Protein AF-A0A497HUS5-F1 (afdb_monomer)

Secondary structure (DSSP, 8-state):
----EEEEETTEEEEE----S-S--------TT-EEEESPPPP-GGGEE-SSSSSS-EEEEE-EESEEEEE-GGG--TT-EEETTTS-SEEEEESSS-EEEEEEEEE-SSSSSSPEEEEEEEE-TTSSSS-EEEEEEE---S---SEEEE-GGG--TT-SEEEE-S--TT--TTSSEEEE-SSSSSS-EEEEEEEEEEEETTEEEEEEEB-HHHHHH-SEEEGGG-SEEEEEEP-TT-SS-TTEEEEEE-SSSSSSPEEEEEETT---TT-SS--EEEEE----

Structure (mmCIF, N/CA/C/O backbone):
data_AF-A0A497HUS5-F1
#
_entry.id   AF-A0A497HUS5-F1
#
loop_
_atom_site.group_PDB
_atom_site.id
_atom_site.type_symbol
_atom_site.label_atom_id
_atom_site.label_alt_id
_atom_site.label_comp_id
_atom_site.label_asym_id
_atom_site.label_entity_id
_atom_site.label_seq_id
_atom_site.pdbx_PDB_ins_code
_atom_site.Cartn_x
_atom_site.Cartn_y
_atom_site.Cartn_z
_atom_site.occupancy
_atom_site.B_iso_or_equiv
_atom_site.auth_seq_id
_atom_site.auth_comp_id
_atom_site.auth_asym_id
_atom_site.auth_atom_id
_atom_site.pdbx_PDB_model_num
ATOM 1 N N . MET A 1 1 ? -19.200 22.954 -2.275 1.00 27.52 1 MET A N 1
ATOM 2 C CA . MET A 1 1 ? -19.260 21.957 -1.190 1.00 27.52 1 MET A CA 1
ATOM 3 C C . MET A 1 1 ? -19.834 20.697 -1.808 1.00 27.52 1 MET A C 1
ATOM 5 O O . MET A 1 1 ? -21.015 20.683 -2.113 1.00 27.52 1 MET A O 1
ATOM 9 N N . ILE A 1 2 ? -18.981 19.736 -2.162 1.00 25.88 2 ILE A N 1
ATOM 10 C CA . ILE A 1 2 ? -19.412 18.473 -2.774 1.00 25.88 2 ILE A CA 1
ATOM 11 C C . ILE A 1 2 ? -19.638 17.504 -1.612 1.00 25.88 2 ILE A C 1
ATOM 13 O O . ILE A 1 2 ? -18.693 17.201 -0.887 1.00 25.88 2 ILE A O 1
ATOM 17 N N . LEU A 1 3 ? -20.891 17.107 -1.388 1.00 26.33 3 LEU A N 1
ATOM 18 C CA . LEU A 1 3 ? -21.245 16.004 -0.497 1.00 26.33 3 LEU A CA 1
ATOM 19 C C . LEU A 1 3 ? -21.135 14.721 -1.333 1.00 26.33 3 LEU A C 1
ATOM 21 O O . LEU A 1 3 ? -21.933 14.525 -2.243 1.00 26.33 3 LEU A O 1
ATOM 25 N N . LEU A 1 4 ? -20.140 13.884 -1.054 1.00 35.44 4 LEU A N 1
ATOM 26 C CA . LEU A 1 4 ? -20.153 12.471 -1.434 1.00 35.44 4 LEU A CA 1
ATOM 27 C C . LEU A 1 4 ? -20.580 11.720 -0.173 1.00 35.44 4 LEU A C 1
ATOM 29 O O . LEU A 1 4 ? -19.885 11.795 0.840 1.00 35.44 4 LEU A O 1
ATOM 33 N N . GLY A 1 5 ? -21.767 11.116 -0.199 1.00 34.97 5 GLY A N 1
ATOM 34 C CA . GLY A 1 5 ? -22.294 10.312 0.901 1.00 34.97 5 GLY A CA 1
ATOM 35 C C . GLY A 1 5 ? -22.167 8.836 0.554 1.00 34.97 5 GLY A C 1
ATOM 36 O O . GLY A 1 5 ? -22.711 8.392 -0.453 1.00 34.97 5 GLY A O 1
ATOM 37 N N . LEU A 1 6 ? -21.448 8.079 1.377 1.00 41.97 6 LEU A N 1
ATOM 38 C CA . LEU A 1 6 ? -21.472 6.620 1.322 1.00 41.97 6 LEU A CA 1
ATOM 39 C C . LEU A 1 6 ? -22.632 6.112 2.181 1.00 41.97 6 LEU A C 1
ATOM 41 O O . LEU A 1 6 ? -22.761 6.560 3.319 1.00 41.97 6 LEU A O 1
ATOM 45 N N . VAL A 1 7 ? -23.438 5.193 1.648 1.00 41.72 7 VAL A N 1
ATOM 46 C CA . VAL A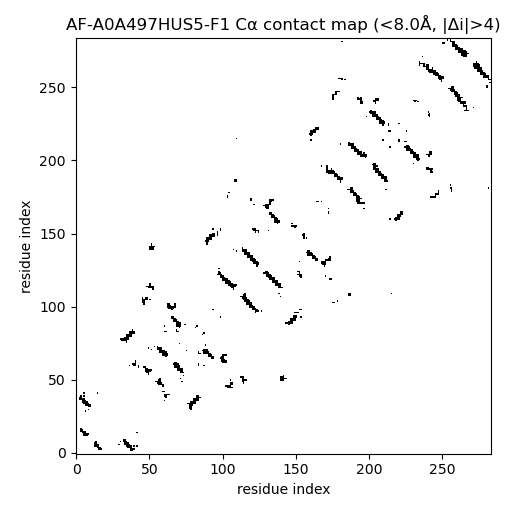 1 7 ? -24.465 4.442 2.379 1.00 41.72 7 VAL A CA 1
ATOM 47 C C . VAL A 1 7 ? -24.054 2.972 2.396 1.00 41.72 7 VAL A C 1
ATOM 49 O O . VAL A 1 7 ? -23.904 2.344 1.351 1.00 41.72 7 VAL A O 1
ATOM 52 N N . ILE A 1 8 ? -23.849 2.399 3.578 1.00 45.56 8 ILE A N 1
ATOM 53 C CA . ILE A 1 8 ? -23.611 0.956 3.724 1.00 45.56 8 ILE A CA 1
ATOM 54 C C . ILE A 1 8 ? -24.908 0.341 4.237 1.00 45.56 8 ILE A C 1
ATOM 56 O O . ILE A 1 8 ? -25.313 0.632 5.358 1.00 45.56 8 ILE A O 1
ATOM 60 N N . SER A 1 9 ? -25.560 -0.469 3.400 1.00 38.75 9 SER A N 1
ATOM 61 C CA . SER A 1 9 ? -26.774 -1.208 3.765 1.00 38.75 9 SER A CA 1
ATOM 62 C C . SER A 1 9 ? -26.431 -2.676 4.023 1.00 38.75 9 SER A C 1
ATOM 64 O O . SER A 1 9 ? -25.462 -3.194 3.464 1.00 38.75 9 SER A O 1
ATOM 66 N N . GLY A 1 10 ? -27.237 -3.372 4.831 1.00 32.75 10 GLY A N 1
ATOM 67 C CA . GLY A 1 10 ? -27.017 -4.764 5.265 1.00 32.75 10 GLY A CA 1
ATOM 68 C C . GLY A 1 10 ? -26.927 -5.846 4.169 1.00 32.75 10 GLY A C 1
ATOM 69 O O . GLY A 1 10 ? -26.906 -7.025 4.503 1.00 32.75 10 GLY A O 1
ATOM 70 N N . PHE A 1 11 ? -26.872 -5.476 2.883 1.00 31.45 11 PHE A N 1
ATOM 71 C CA . PHE A 1 11 ? -26.664 -6.371 1.735 1.00 31.45 11 PHE A CA 1
ATOM 72 C C . PHE A 1 11 ? -25.620 -5.869 0.711 1.00 31.45 11 PHE A C 1
ATOM 74 O O . PHE A 1 11 ? -25.500 -6.448 -0.368 1.00 31.45 11 PHE A O 1
ATOM 81 N N . GLY A 1 12 ? -24.845 -4.824 1.018 1.00 36.31 12 GLY A N 1
ATOM 82 C CA . GLY A 1 12 ? -23.809 -4.291 0.125 1.00 36.31 12 GLY A CA 1
ATOM 8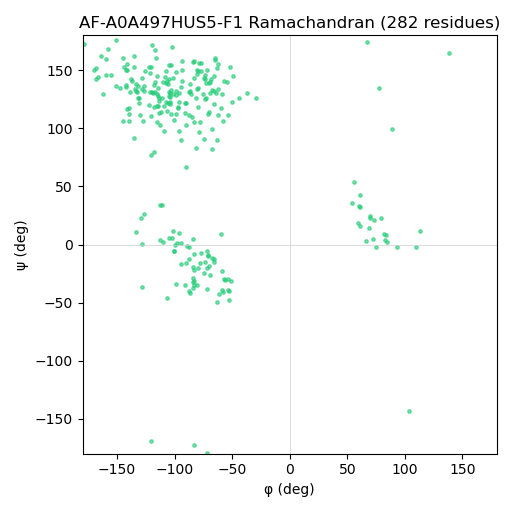3 C C . GLY A 1 12 ? -23.756 -2.762 0.082 1.00 36.31 12 GLY A C 1
ATOM 84 O O . GLY A 1 12 ? -24.672 -2.065 0.531 1.00 36.31 12 GLY A O 1
ATOM 85 N N . TYR A 1 13 ? -22.642 -2.249 -0.451 1.00 41.97 13 TYR A N 1
ATOM 86 C CA . TYR A 1 13 ? -22.337 -0.820 -0.574 1.00 41.97 13 TYR A CA 1
ATOM 87 C C . TYR A 1 13 ? -23.301 -0.120 -1.534 1.00 41.97 13 TYR A C 1
ATOM 89 O O . TYR A 1 13 ? -23.491 -0.556 -2.668 1.00 41.97 13 TYR A O 1
ATOM 97 N N . VAL A 1 14 ? -23.840 1.018 -1.106 1.00 39.56 14 VAL A N 1
ATOM 98 C CA . VAL A 1 14 ? -24.564 1.969 -1.946 1.00 39.56 14 VAL A CA 1
ATOM 99 C C . VAL A 1 14 ? -23.752 3.264 -1.969 1.00 39.56 14 VAL A C 1
ATOM 101 O O . VAL A 1 14 ? -23.695 4.023 -1.004 1.00 39.56 14 VAL A O 1
ATOM 104 N N . CYS A 1 15 ? -23.081 3.521 -3.089 1.00 36.28 15 CYS A N 1
ATOM 105 C CA . CYS A 1 15 ? -22.492 4.829 -3.353 1.00 36.28 15 CYS A CA 1
ATOM 106 C C . CYS A 1 15 ? -23.620 5.754 -3.837 1.00 36.28 15 CYS A C 1
ATOM 108 O O . CYS A 1 15 ? -24.244 5.457 -4.858 1.00 36.28 15 CYS A O 1
ATOM 110 N N . LEU A 1 16 ? -23.919 6.844 -3.119 1.00 40.31 16 LEU A N 1
ATOM 111 C CA . LEU A 1 16 ? -24.795 7.890 -3.648 1.00 40.31 16 LEU A CA 1
ATOM 112 C C . LEU A 1 16 ? -23.945 8.815 -4.514 1.00 40.31 16 LEU A C 1
ATOM 114 O O . LEU A 1 16 ? -23.166 9.620 -3.998 1.00 40.31 16 LEU A O 1
ATOM 118 N N . ASP A 1 17 ? -24.095 8.686 -5.829 1.00 31.23 17 ASP A N 1
ATOM 119 C CA . ASP A 1 17 ? -23.528 9.646 -6.763 1.00 31.23 17 ASP A CA 1
ATOM 120 C C . ASP A 1 17 ? -24.445 10.871 -6.922 1.00 31.23 17 ASP A C 1
ATOM 122 O O . ASP A 1 17 ? -25.641 10.850 -6.622 1.00 31.23 17 ASP A O 1
ATOM 126 N N . ARG A 1 18 ? -23.816 11.959 -7.358 1.00 37.91 18 ARG A N 1
ATOM 127 C CA . ARG A 1 18 ? -24.335 13.313 -7.592 1.00 37.91 18 ARG A CA 1
ATOM 128 C C . ARG A 1 18 ? -25.825 13.391 -7.988 1.00 37.91 18 ARG A C 1
ATOM 130 O O . ARG A 1 18 ? -26.249 12.833 -8.994 1.00 37.91 18 ARG A O 1
ATOM 137 N N . VAL A 1 19 ? -26.592 14.194 -7.244 1.00 40.06 19 VAL A N 1
ATOM 138 C CA . VAL A 1 19 ? -27.974 14.567 -7.591 1.00 40.06 19 VAL A CA 1
ATOM 139 C C . VAL A 1 19 ? -27.947 15.584 -8.736 1.00 40.06 19 VAL A C 1
ATOM 141 O O . VAL A 1 19 ? -27.876 16.785 -8.487 1.00 40.06 19 VAL A O 1
ATOM 144 N N . ASP A 1 20 ? -28.000 15.111 -9.978 1.00 38.91 20 ASP A N 1
ATOM 145 C CA . ASP A 1 20 ? -28.504 15.903 -11.101 1.00 38.91 20 ASP A CA 1
ATOM 146 C C . ASP A 1 20 ? -29.884 15.330 -11.473 1.00 38.91 20 ASP A C 1
ATOM 148 O O . ASP A 1 20 ? -30.023 14.160 -11.828 1.00 38.91 20 ASP A O 1
ATOM 152 N N . GLU A 1 21 ? -30.933 16.139 -11.294 1.00 42.03 21 GLU A N 1
ATOM 153 C CA . GLU A 1 21 ? -32.334 15.784 -11.548 1.00 42.03 21 GLU A CA 1
ATOM 154 C C . GLU A 1 21 ? -32.590 15.568 -13.048 1.00 42.03 21 GLU A C 1
ATOM 156 O O . GLU A 1 21 ? -33.094 16.447 -13.743 1.00 42.03 21 GLU A O 1
ATOM 161 N N . ALA A 1 22 ? -32.267 14.389 -13.565 1.00 42.31 22 ALA A N 1
ATOM 162 C CA . ALA A 1 22 ? -32.884 13.847 -14.767 1.00 42.31 22 ALA A CA 1
ATOM 163 C C . ALA A 1 22 ? -32.616 12.340 -14.832 1.00 42.31 22 ALA A C 1
ATOM 165 O O . ALA A 1 22 ? -31.474 11.912 -14.759 1.00 42.31 22 ALA A O 1
ATOM 166 N N . GLU A 1 23 ? -33.683 11.569 -15.045 1.00 38.94 23 GLU A N 1
ATOM 167 C CA . GLU A 1 23 ? -33.694 10.126 -15.334 1.00 38.94 23 GLU A CA 1
ATOM 168 C C . GLU A 1 23 ? -33.749 9.176 -14.119 1.00 38.94 23 GLU A C 1
ATOM 170 O O . GLU A 1 23 ? -32.763 8.822 -13.497 1.00 38.94 23 GLU A O 1
ATOM 175 N N . GLY A 1 24 ? -34.958 8.690 -13.822 1.00 40.56 24 GLY A N 1
ATOM 176 C CA . GLY A 1 24 ? -35.256 7.252 -13.885 1.00 40.56 24 GLY A CA 1
ATOM 177 C C . GLY A 1 24 ? -34.601 6.250 -12.925 1.00 40.56 24 GLY A C 1
ATOM 178 O O . GLY A 1 24 ? -34.890 5.065 -13.077 1.00 40.56 24 GLY A O 1
ATOM 179 N N . TYR A 1 25 ? -33.783 6.643 -11.950 1.00 40.91 25 TYR A N 1
ATOM 180 C CA . TYR A 1 25 ? -33.221 5.690 -10.982 1.00 40.91 25 TYR A CA 1
ATOM 181 C C . TYR A 1 25 ? -34.155 5.475 -9.785 1.00 40.91 25 TYR A C 1
ATOM 183 O O . TYR A 1 25 ? -34.641 6.423 -9.166 1.00 40.91 25 TYR A O 1
ATOM 191 N N . THR A 1 26 ? -34.406 4.211 -9.433 1.00 43.69 26 THR A N 1
ATOM 192 C CA . THR A 1 26 ? -35.012 3.835 -8.151 1.00 43.69 26 THR A CA 1
ATOM 193 C C . THR A 1 26 ? -34.135 4.374 -7.031 1.00 43.69 26 THR A C 1
ATOM 195 O O . THR A 1 26 ? -33.061 3.834 -6.778 1.00 43.69 26 THR A O 1
ATOM 198 N N . SER A 1 27 ? -34.589 5.435 -6.362 1.00 49.25 27 SER A N 1
ATOM 199 C CA . SER A 1 27 ? -34.002 5.885 -5.106 1.00 49.25 27 SER A CA 1
ATOM 200 C C . SER A 1 27 ? -33.985 4.692 -4.154 1.00 49.25 27 SER A C 1
ATOM 202 O O . SER A 1 27 ? -35.052 4.224 -3.741 1.00 49.25 27 SER A O 1
ATOM 204 N N . VAL A 1 28 ? -32.803 4.169 -3.832 1.00 56.66 28 VAL A N 1
ATOM 205 C CA . VAL A 1 28 ? -32.676 3.231 -2.718 1.00 56.66 28 VAL A CA 1
ATOM 206 C C . VAL A 1 28 ? -33.100 4.028 -1.495 1.00 56.66 28 VAL A C 1
ATOM 208 O O . VAL A 1 28 ? -32.485 5.039 -1.157 1.00 56.66 28 VAL A O 1
ATOM 211 N N . LYS A 1 29 ? -34.245 3.664 -0.914 1.00 66.25 29 LYS A N 1
ATOM 212 C CA . LYS A 1 29 ? -34.737 4.346 0.273 1.00 66.25 29 LYS A CA 1
ATOM 213 C C . LYS A 1 29 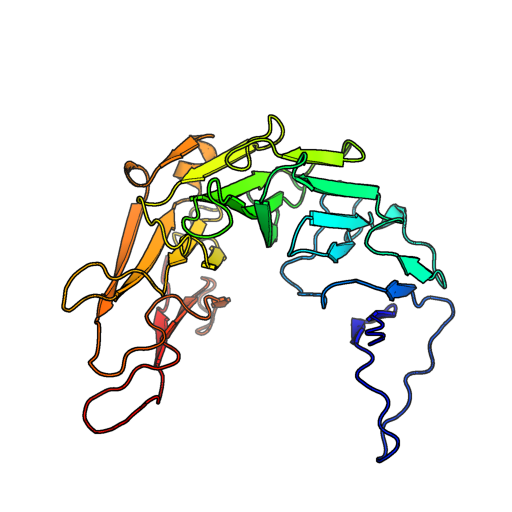? -33.800 3.960 1.400 1.00 66.25 29 LYS A C 1
ATOM 215 O O . LYS A 1 29 ? -33.779 2.792 1.778 1.00 66.25 29 LYS A O 1
ATOM 220 N N . GLU A 1 30 ? -33.063 4.940 1.904 1.00 70.06 30 GLU A N 1
ATOM 221 C CA . GLU A 1 30 ? -32.227 4.707 3.065 1.00 70.06 30 GLU A CA 1
ATOM 222 C C . GLU A 1 30 ? -33.058 4.129 4.217 1.00 70.06 30 GLU A C 1
ATOM 224 O O . GLU A 1 30 ? -34.215 4.518 4.445 1.00 70.06 30 GLU A O 1
ATOM 229 N N . THR A 1 31 ? -32.466 3.179 4.921 1.00 76.06 31 THR A N 1
ATOM 230 C CA . THR A 1 31 ? -33.058 2.5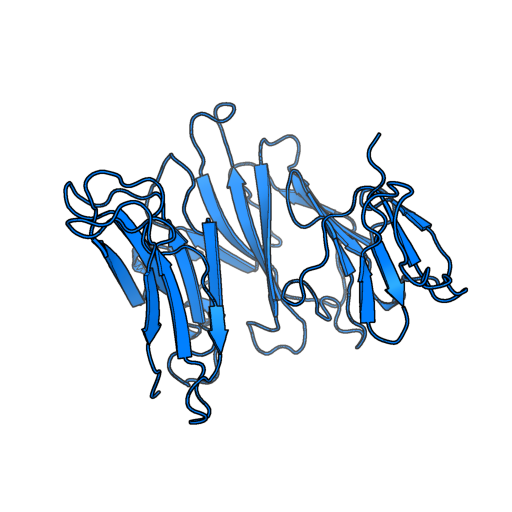09 6.074 1.00 76.06 31 THR A CA 1
ATOM 231 C C . THR A 1 31 ? -32.477 3.054 7.374 1.00 76.06 31 THR A C 1
ATOM 233 O O . THR A 1 31 ? -31.487 3.777 7.383 1.00 76.06 31 THR A O 1
ATOM 236 N N . GLU A 1 32 ? -33.075 2.685 8.505 1.00 78.44 32 GLU A N 1
ATOM 237 C CA . GLU A 1 32 ? -32.506 2.996 9.824 1.00 78.44 32 GLU A CA 1
ATOM 238 C C . GLU A 1 32 ? -31.169 2.284 10.094 1.00 78.44 32 GLU A C 1
ATOM 240 O O . GLU A 1 32 ? -30.471 2.650 11.032 1.00 78.44 32 GLU A O 1
ATOM 245 N N . TYR A 1 33 ? -30.803 1.295 9.271 1.00 78.06 33 TYR A N 1
ATOM 246 C CA . TYR A 1 33 ? -29.535 0.568 9.355 1.00 78.06 33 TYR A CA 1
ATOM 247 C C . TYR A 1 33 ? -28.404 1.243 8.585 1.00 78.06 33 TYR A C 1
ATOM 249 O O . TYR A 1 33 ? -27.240 0.890 8.764 1.00 78.06 33 TYR A O 1
ATOM 257 N N . ASP A 1 34 ? -28.739 2.223 7.753 1.00 79.94 34 ASP A N 1
ATOM 258 C CA . ASP A 1 34 ? -27.785 2.856 6.867 1.00 79.94 34 ASP A CA 1
ATOM 259 C C . ASP A 1 34 ? -26.948 3.883 7.625 1.00 79.94 34 ASP A C 1
ATOM 261 O O . ASP A 1 34 ? -27.449 4.699 8.400 1.00 79.94 34 ASP A O 1
ATOM 265 N N . VAL A 1 35 ? -25.644 3.844 7.381 1.00 83.00 35 VAL A N 1
ATOM 266 C CA . VAL A 1 35 ? -24.675 4.774 7.960 1.00 83.00 35 VAL A CA 1
ATOM 267 C C . VAL A 1 35 ? -24.204 5.729 6.881 1.00 83.00 35 VAL A C 1
ATOM 269 O O . VAL A 1 35 ? -23.936 5.305 5.758 1.00 83.00 35 VAL A O 1
ATOM 272 N N . ARG A 1 36 ? -24.068 7.012 7.234 1.00 85.31 36 ARG A N 1
ATOM 273 C CA . ARG A 1 36 ? -23.494 8.034 6.352 1.00 85.31 36 ARG A CA 1
ATOM 274 C C . ARG A 1 36 ? -22.140 8.481 6.852 1.00 85.31 36 ARG A C 1
ATOM 276 O O . ARG A 1 36 ? -21.976 8.743 8.040 1.00 85.31 36 ARG A O 1
ATOM 283 N N . ILE A 1 37 ? -21.203 8.678 5.935 1.00 87.12 37 ILE A N 1
ATOM 284 C CA . ILE A 1 37 ? -19.887 9.227 6.265 1.00 87.12 37 ILE A CA 1
ATOM 285 C C . ILE A 1 37 ? -19.568 10.350 5.304 1.00 87.12 37 ILE A C 1
ATOM 287 O O . ILE A 1 37 ? -19.631 10.173 4.088 1.00 87.12 37 ILE A O 1
ATOM 291 N N . TYR A 1 38 ? -19.238 11.512 5.854 1.00 87.62 38 TYR A N 1
ATOM 292 C CA . TYR A 1 38 ? -18.800 12.655 5.069 1.00 87.62 38 TYR A CA 1
ATOM 293 C C . TYR A 1 38 ? -17.287 12.859 5.199 1.00 87.62 38 TYR A C 1
ATOM 295 O O . TYR A 1 38 ? -16.664 12.441 6.174 1.00 87.62 38 TYR A O 1
ATOM 303 N N . GLN A 1 39 ? -16.695 13.491 4.176 1.00 88.88 39 GLN A N 1
ATOM 304 C CA . GLN A 1 39 ? -15.238 13.633 3.987 1.00 88.88 39 GLN A CA 1
ATOM 305 C C . GLN A 1 39 ? -14.464 12.309 3.852 1.00 88.88 39 GLN A C 1
ATOM 307 O O . GLN A 1 39 ? -13.231 12.313 3.954 1.00 88.88 39 GLN A O 1
ATOM 312 N N . ALA A 1 40 ? -15.184 11.216 3.598 1.00 90.56 40 ALA A N 1
ATOM 313 C CA . ALA A 1 40 ? -14.627 9.899 3.350 1.00 90.56 40 ALA A CA 1
ATOM 314 C C . ALA A 1 40 ? -14.051 9.769 1.934 1.00 90.56 40 ALA A C 1
ATOM 316 O O . ALA A 1 40 ? -14.454 10.483 1.010 1.00 90.56 40 ALA A O 1
ATOM 317 N N . ASP A 1 41 ? -13.125 8.832 1.771 1.00 90.69 41 ASP A N 1
ATOM 318 C CA . ASP A 1 41 ? -12.757 8.323 0.455 1.00 90.69 41 ASP A CA 1
ATOM 319 C C . ASP A 1 41 ? -13.733 7.202 0.015 1.00 90.69 41 ASP A C 1
ATOM 321 O O . ASP A 1 41 ? -14.360 6.566 0.865 1.00 90.69 41 ASP A O 1
ATOM 325 N N . PRO A 1 42 ? -13.880 6.932 -1.297 1.00 86.81 42 PRO A N 1
ATOM 326 C CA . PRO A 1 42 ? -14.735 5.848 -1.787 1.00 86.81 42 PRO A CA 1
ATOM 327 C C . PRO A 1 42 ? -14.257 4.471 -1.299 1.00 86.81 42 PRO A C 1
ATOM 329 O O . PRO A 1 42 ? -13.070 4.180 -1.426 1.00 86.81 42 PRO A O 1
ATOM 332 N N . PRO A 1 43 ? -15.137 3.588 -0.805 1.00 81.00 43 PRO A N 1
ATOM 333 C CA . PRO A 1 43 ? -14.710 2.297 -0.283 1.00 81.00 43 PRO A CA 1
ATOM 334 C C . PRO A 1 43 ? -14.140 1.419 -1.398 1.00 81.00 43 PRO A C 1
ATOM 336 O O . PRO A 1 43 ? -14.626 1.418 -2.532 1.00 81.00 43 PRO A O 1
ATOM 339 N N . LEU A 1 44 ? -13.129 0.629 -1.053 1.00 87.00 44 LEU A N 1
ATOM 340 C CA . LEU A 1 44 ? -12.524 -0.363 -1.932 1.00 87.00 44 LEU A CA 1
ATOM 341 C C . LEU A 1 44 ? -12.528 -1.700 -1.202 1.00 87.00 44 LEU A C 1
ATOM 343 O O . LEU A 1 44 ? -12.081 -1.761 -0.063 1.00 87.00 44 LEU A O 1
ATOM 347 N N . LYS A 1 45 ? -12.980 -2.773 -1.863 1.00 86.75 45 LYS A N 1
ATOM 348 C CA . LYS A 1 45 ? -13.086 -4.109 -1.247 1.00 86.75 45 LYS A CA 1
ATOM 349 C C . LYS A 1 45 ? -11.772 -4.567 -0.600 1.00 86.75 45 LYS A C 1
ATOM 351 O O . LYS A 1 45 ? -11.799 -5.114 0.487 1.00 86.75 45 LYS A O 1
ATOM 356 N N . LYS A 1 46 ? -10.635 -4.297 -1.247 1.00 90.81 46 LYS A N 1
ATOM 357 C CA . LYS A 1 46 ? -9.295 -4.653 -0.748 1.00 90.81 46 LYS A CA 1
ATOM 358 C C . LYS A 1 46 ? -8.800 -3.829 0.446 1.00 90.81 46 LYS A C 1
ATOM 360 O O . LYS A 1 46 ? -7.701 -4.056 0.932 1.00 90.81 46 LYS A O 1
ATOM 365 N N . LEU A 1 47 ? -9.559 -2.813 0.852 1.00 94.44 47 LEU A N 1
ATOM 366 C CA . LEU A 1 47 ? -9.285 -1.963 2.011 1.00 94.44 47 LEU A CA 1
ATOM 367 C C . LEU A 1 47 ? -10.312 -2.231 3.116 1.00 94.44 47 LEU A C 1
ATOM 369 O O . LEU A 1 47 ? -10.744 -1.304 3.799 1.00 94.44 47 LEU A O 1
ATOM 373 N N . MET A 1 48 ? -10.763 -3.476 3.231 1.00 89.00 48 MET A N 1
ATOM 374 C CA . MET A 1 48 ? -11.741 -3.901 4.222 1.00 89.00 48 MET A CA 1
ATOM 375 C C . MET A 1 48 ? -11.275 -5.198 4.848 1.00 89.00 48 MET A C 1
ATOM 377 O O . MET A 1 48 ? -10.871 -6.103 4.125 1.00 89.00 48 MET A O 1
ATOM 381 N N . GLY A 1 49 ? -11.359 -5.257 6.168 1.00 93.69 49 GLY A N 1
ATOM 382 C CA . GLY A 1 49 ? -10.897 -6.379 6.965 1.00 93.69 49 GLY A CA 1
ATOM 383 C C . GLY A 1 49 ? -11.160 -6.147 8.446 1.00 93.69 49 GLY A C 1
ATOM 384 O O . GLY A 1 49 ? -11.604 -5.063 8.826 1.00 93.69 49 GLY A O 1
ATOM 385 N N . ASP A 1 50 ? -10.925 -7.174 9.242 1.00 97.06 50 ASP A N 1
ATOM 386 C CA . ASP A 1 50 ? -11.016 -7.182 10.699 1.00 97.06 50 ASP A CA 1
ATOM 387 C C . ASP A 1 50 ? -9.626 -6.899 11.285 1.00 97.06 50 ASP A C 1
ATOM 389 O O . ASP A 1 50 ? -8.798 -7.792 11.469 1.00 97.06 50 ASP A O 1
ATOM 393 N N . ILE A 1 51 ? -9.330 -5.619 11.494 1.00 97.69 51 ILE A N 1
ATOM 394 C CA . ILE A 1 51 ? -7.998 -5.143 11.884 1.00 97.69 51 ILE A CA 1
ATOM 395 C C . ILE A 1 51 ? -7.817 -5.264 13.403 1.00 97.69 51 ILE A C 1
ATOM 397 O O . ILE A 1 51 ? -6.688 -5.406 13.893 1.00 97.69 51 ILE A O 1
ATOM 401 N N . ASP A 1 52 ? -8.916 -5.175 14.160 1.00 97.12 52 ASP A N 1
ATOM 402 C CA . ASP A 1 52 ? -8.919 -5.299 15.619 1.00 97.12 52 ASP A CA 1
ATOM 403 C C . ASP A 1 52 ? -9.312 -6.689 16.155 1.00 97.12 52 ASP A C 1
ATOM 405 O O . ASP A 1 52 ? -9.260 -6.911 17.370 1.00 97.12 52 ASP A O 1
ATOM 409 N N . GLY A 1 53 ? -9.581 -7.645 15.263 1.00 96.00 53 GLY A N 1
ATOM 410 C CA . GLY A 1 53 ? -9.786 -9.068 15.549 1.00 96.00 53 GLY A CA 1
ATOM 411 C C . GLY A 1 53 ? -11.080 -9.366 16.304 1.00 96.00 53 GLY A C 1
ATOM 412 O O . GLY A 1 53 ? -11.151 -10.355 17.046 1.00 96.00 53 GLY A O 1
ATOM 413 N N . ASP A 1 54 ? -12.084 -8.495 16.201 1.00 95.75 54 ASP A N 1
ATOM 414 C CA . ASP A 1 54 ? -13.355 -8.637 16.914 1.00 95.75 54 ASP A CA 1
ATOM 415 C C . ASP A 1 54 ? -14.404 -9.478 16.154 1.00 95.75 54 ASP A C 1
ATOM 417 O O . ASP A 1 54 ? -15.487 -9.768 16.685 1.00 95.75 54 ASP A O 1
ATOM 421 N N . GLY A 1 55 ? -14.061 -9.930 14.946 1.00 94.00 55 GLY A N 1
ATOM 422 C CA . GLY A 1 55 ? -14.899 -10.700 14.034 1.00 94.00 55 GLY A CA 1
ATOM 423 C C . GLY A 1 55 ? -15.823 -9.848 13.160 1.00 94.00 55 GLY A C 1
ATOM 424 O O . GLY A 1 55 ? -16.624 -10.409 12.400 1.00 94.00 55 GLY A O 1
ATOM 425 N N . LEU A 1 56 ? -15.766 -8.520 13.266 1.00 93.50 56 LEU A N 1
ATOM 426 C CA . LEU A 1 56 ? -16.502 -7.573 12.439 1.00 93.50 56 LEU A CA 1
ATOM 427 C C . LEU A 1 56 ? -15.542 -6.861 11.489 1.00 93.50 56 LEU A C 1
ATOM 429 O O . LEU A 1 56 ? -14.416 -6.525 11.817 1.00 93.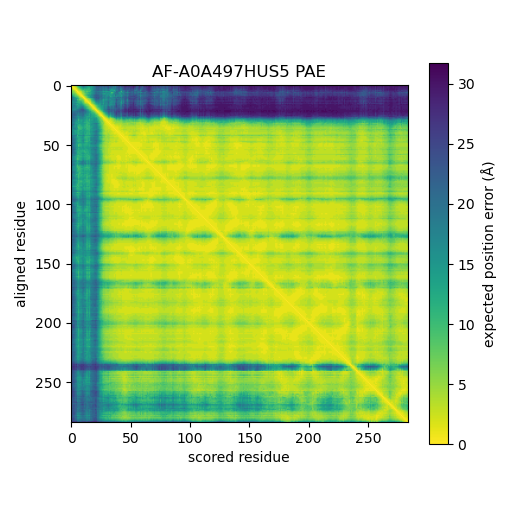50 56 LEU A O 1
ATOM 433 N N . ILE A 1 57 ? -16.020 -6.587 10.279 1.00 93.69 57 ILE A N 1
ATOM 434 C CA . ILE A 1 57 ? -15.226 -5.831 9.315 1.00 93.69 57 ILE A CA 1
ATOM 435 C C . ILE A 1 57 ? -15.160 -4.366 9.742 1.00 93.69 57 ILE A C 1
ATOM 437 O O . ILE A 1 57 ? -16.190 -3.697 9.896 1.00 93.69 57 ILE A O 1
ATOM 441 N N . ASP A 1 58 ? -13.939 -3.864 9.842 1.00 94.19 58 ASP A N 1
ATOM 442 C CA . ASP A 1 58 ? -13.646 -2.475 10.121 1.00 94.19 58 ASP A CA 1
ATOM 443 C C . ASP A 1 58 ? -13.800 -1.602 8.885 1.00 94.19 58 ASP A C 1
ATOM 445 O O . ASP A 1 58 ? -13.705 -2.027 7.727 1.00 94.19 58 ASP A O 1
ATOM 449 N N . MET A 1 59 ? -14.034 -0.319 9.138 1.00 91.06 59 MET A N 1
ATOM 450 C CA . MET A 1 59 ? -14.286 0.646 8.091 1.00 91.06 59 MET A CA 1
ATOM 451 C C . MET A 1 59 ? -13.155 1.652 7.958 1.00 91.06 59 MET A C 1
ATOM 453 O O . MET A 1 59 ? -12.965 2.540 8.793 1.00 91.06 59 MET A O 1
ATOM 457 N N . VAL A 1 60 ? -12.467 1.592 6.821 1.00 94.75 60 VAL A N 1
ATOM 458 C CA . VAL A 1 60 ? -11.543 2.646 6.413 1.00 94.75 60 VAL A CA 1
ATOM 459 C C . VAL A 1 60 ? -12.337 3.819 5.853 1.00 94.75 60 VAL A C 1
ATOM 461 O O . VAL A 1 60 ? -12.852 3.777 4.738 1.00 94.75 60 VAL A O 1
ATOM 464 N N . MET A 1 61 ? -12.433 4.893 6.631 1.00 94.31 61 MET A N 1
ATOM 465 C CA . MET A 1 61 ? -13.170 6.091 6.229 1.00 94.31 61 MET A CA 1
ATOM 466 C C . MET A 1 61 ? -12.343 6.964 5.287 1.00 94.31 61 MET A C 1
ATOM 468 O O . MET A 1 61 ? -12.879 7.593 4.380 1.00 94.31 61 MET A O 1
ATOM 472 N N . LYS A 1 62 ? -11.025 7.012 5.494 1.00 96.31 62 LYS A N 1
ATOM 473 C CA . LYS A 1 62 ? -10.066 7.682 4.607 1.00 96.31 62 LYS A CA 1
ATOM 474 C C . LYS A 1 62 ? -8.803 6.860 4.537 1.00 96.31 62 LYS A C 1
ATOM 476 O O . LYS A 1 62 ? -8.305 6.410 5.567 1.00 96.31 62 LYS A O 1
ATOM 481 N N . TYR A 1 63 ? -8.271 6.719 3.335 1.0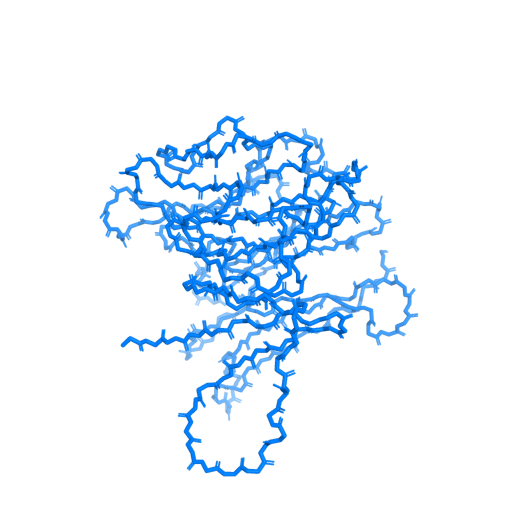0 94.81 63 TYR A N 1
ATOM 482 C CA . TYR A 1 63 ? -7.101 5.884 3.080 1.00 94.81 63 TYR A CA 1
ATOM 483 C C . TYR A 1 63 ? -5.998 6.610 2.321 1.00 94.81 63 TYR A C 1
ATOM 485 O O . TYR A 1 63 ? -4.970 6.011 2.008 1.00 94.81 63 TYR A O 1
ATOM 493 N N . ARG A 1 64 ? -6.194 7.886 1.991 1.00 94.06 64 ARG A N 1
ATOM 494 C CA . ARG A 1 64 ? -5.193 8.689 1.297 1.00 94.06 64 ARG A CA 1
ATOM 495 C C . ARG A 1 64 ? -5.201 10.137 1.756 1.00 94.06 64 ARG A C 1
ATOM 497 O O . ARG A 1 64 ? -6.192 10.641 2.281 1.00 94.06 64 ARG A O 1
ATOM 504 N N . GLY A 1 65 ? -4.100 10.835 1.507 1.00 93.75 65 GLY A N 1
ATOM 505 C CA . GLY A 1 65 ? -3.953 12.220 1.940 1.00 93.75 65 GLY A CA 1
ATOM 506 C C . GLY A 1 65 ? -3.052 12.339 3.150 1.00 93.75 65 GLY A C 1
ATOM 507 O O . GLY A 1 65 ? -2.085 11.603 3.298 1.00 93.75 65 GLY A O 1
ATOM 508 N N . ASN A 1 66 ? -3.397 13.265 4.035 1.00 91.50 66 ASN A N 1
ATOM 509 C CA . ASN A 1 66 ? -2.594 13.577 5.217 1.00 91.50 66 ASN A CA 1
ATOM 510 C C . ASN A 1 66 ? -2.881 12.635 6.403 1.00 91.50 66 ASN A C 1
ATOM 512 O O . ASN A 1 66 ? -2.379 12.861 7.502 1.00 91.50 66 ASN A O 1
ATOM 516 N N . GLY A 1 67 ? -3.721 11.616 6.206 1.00 95.81 67 GLY A N 1
ATOM 517 C CA . GLY A 1 67 ? -4.108 10.690 7.258 1.00 95.81 67 GLY A CA 1
ATOM 518 C C . GLY A 1 67 ? -4.883 9.483 6.744 1.00 95.81 67 GLY A C 1
ATOM 519 O O . GLY A 1 67 ? -5.616 9.585 5.759 1.00 95.81 67 GLY A O 1
ATOM 520 N N . ILE A 1 68 ? -4.731 8.362 7.443 1.00 98.38 68 ILE A N 1
ATOM 521 C CA . ILE A 1 68 ? -5.599 7.184 7.343 1.00 98.38 68 ILE A CA 1
ATOM 522 C C . ILE A 1 68 ? -6.473 7.174 8.595 1.00 98.38 68 ILE A C 1
ATOM 524 O O . ILE A 1 68 ? -5.956 7.352 9.695 1.00 98.38 68 ILE A O 1
ATOM 528 N N . TYR A 1 69 ? -7.782 7.001 8.426 1.00 98.19 69 TYR A N 1
ATOM 529 C CA . TYR A 1 69 ? -8.767 7.096 9.504 1.00 98.19 69 TYR A CA 1
ATOM 530 C C . TYR A 1 69 ? -9.700 5.892 9.449 1.00 98.19 69 TYR A C 1
ATOM 532 O O . TYR A 1 69 ? -10.308 5.630 8.407 1.00 98.19 69 TYR A O 1
ATOM 540 N N . ILE A 1 70 ? -9.811 5.181 10.567 1.00 97.25 70 ILE A N 1
ATOM 541 C CA . ILE A 1 70 ? -10.504 3.896 10.664 1.00 97.25 70 ILE A CA 1
ATOM 542 C C . ILE A 1 70 ? -11.539 3.957 11.783 1.00 97.25 70 ILE A C 1
ATOM 544 O O . ILE A 1 70 ? -11.288 4.507 12.861 1.00 97.25 70 ILE A O 1
ATOM 548 N N . LYS A 1 71 ? -12.722 3.420 11.501 1.00 96.38 71 LYS A N 1
ATOM 549 C CA . LYS A 1 71 ? -13.808 3.187 12.450 1.00 96.38 71 LYS A CA 1
ATOM 550 C C . LYS A 1 71 ? -13.943 1.682 12.639 1.00 96.38 71 LYS A C 1
ATOM 552 O O . LYS A 1 71 ? -14.096 0.984 11.640 1.00 96.38 71 LYS A O 1
ATOM 557 N N . PHE A 1 72 ? -13.894 1.203 13.875 1.00 96.12 72 PHE A N 1
ATOM 558 C CA . PHE A 1 72 ? -14.024 -0.229 14.125 1.00 96.12 72 PHE A CA 1
ATOM 559 C C . PHE A 1 72 ? -15.462 -0.693 13.925 1.00 96.12 72 PHE A C 1
ATOM 561 O O . PHE A 1 72 ? -16.397 0.052 14.248 1.00 96.12 72 PHE A O 1
ATOM 568 N N . GLY A 1 73 ? -15.639 -1.917 13.432 1.00 93.81 73 GLY A N 1
ATOM 569 C CA . GLY A 1 73 ? -16.943 -2.516 13.153 1.00 93.81 73 GLY A CA 1
ATOM 570 C C . GLY A 1 73 ? -17.877 -2.457 14.366 1.00 93.81 73 GLY A C 1
ATOM 571 O O . GLY A 1 73 ? -19.000 -1.952 14.271 1.00 93.81 73 GLY A O 1
ATOM 572 N N . ARG A 1 74 ? -17.377 -2.850 15.546 1.00 93.94 74 ARG A N 1
ATOM 573 C CA . ARG A 1 74 ? -18.093 -2.759 16.839 1.00 93.94 74 ARG A CA 1
ATOM 574 C C . ARG A 1 74 ? -18.532 -1.358 17.260 1.00 93.94 74 ARG A C 1
ATOM 576 O O . ARG A 1 74 ? -19.436 -1.228 18.083 1.00 93.94 74 ARG A O 1
ATOM 583 N N . SER A 1 75 ? -17.893 -0.312 16.742 1.00 94.56 75 SER A N 1
ATOM 584 C CA . SER A 1 75 ? -18.173 1.086 17.095 1.00 94.56 75 SER A CA 1
ATOM 585 C C . SER A 1 75 ? -19.167 1.756 16.141 1.00 94.56 75 SER A C 1
ATOM 587 O O . SER A 1 75 ? -19.439 2.959 16.271 1.00 94.56 75 SER A O 1
ATOM 589 N N . ILE A 1 76 ? -19.673 1.015 15.153 1.00 92.06 76 ILE A N 1
ATOM 590 C CA . ILE A 1 76 ? -20.657 1.508 14.196 1.00 92.06 76 ILE A CA 1
ATOM 591 C C . ILE A 1 76 ? -22.057 1.443 14.816 1.00 92.06 76 ILE A C 1
ATOM 593 O O . ILE A 1 76 ? -22.540 0.403 15.252 1.00 92.06 76 ILE A O 1
ATOM 597 N N . GLU A 1 77 ? -22.735 2.582 14.806 1.00 92.12 77 GLU A N 1
ATOM 598 C CA . GLU A 1 77 ? -24.102 2.777 15.257 1.00 92.12 77 GLU A CA 1
ATOM 599 C C . GLU A 1 77 ? -24.988 2.984 14.025 1.00 92.12 77 GLU A C 1
ATOM 601 O O . GLU A 1 77 ? -24.774 3.901 13.227 1.00 92.12 77 GLU A O 1
ATOM 606 N N . TYR A 1 78 ? -25.999 2.134 13.869 1.00 87.38 78 TYR A N 1
ATOM 607 C CA . TYR A 1 78 ? -26.968 2.228 12.781 1.00 87.38 78 TYR A CA 1
ATOM 608 C C . TYR A 1 78 ? -27.685 3.584 12.745 1.00 87.38 78 TYR A C 1
ATOM 610 O O . TYR A 1 78 ? -28.008 4.162 13.786 1.00 87.38 78 TYR A O 1
ATOM 618 N N . GLY A 1 79 ? -27.910 4.114 11.540 1.00 83.62 79 GLY A N 1
ATOM 619 C C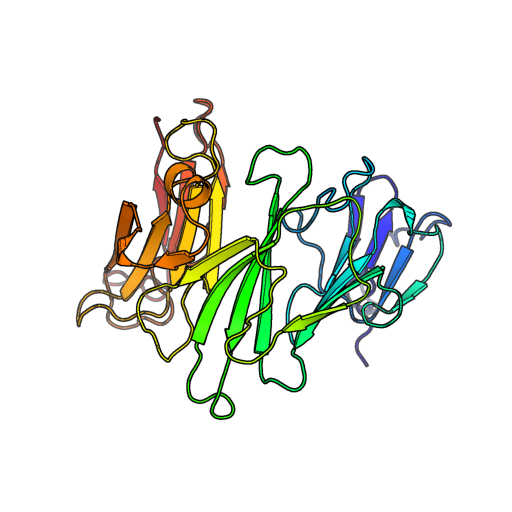A . GLY A 1 79 ? -28.593 5.392 11.331 1.00 83.62 79 GLY A CA 1
ATOM 620 C C . GLY A 1 79 ? -27.746 6.622 11.669 1.00 83.62 79 GLY A C 1
ATOM 621 O O . GLY A 1 79 ? -28.207 7.758 11.506 1.00 83.62 79 GLY A O 1
ATOM 622 N N . ARG A 1 80 ? -26.507 6.436 12.146 1.00 88.31 80 ARG A N 1
ATOM 623 C CA . ARG A 1 80 ? -25.611 7.538 12.494 1.00 88.31 80 ARG A CA 1
ATOM 624 C C . ARG A 1 80 ? -24.943 8.132 11.256 1.00 88.31 80 ARG A C 1
ATOM 626 O O . ARG A 1 80 ? -24.666 7.468 10.259 1.00 88.31 80 ARG A O 1
ATOM 633 N N . THR A 1 81 ? -24.668 9.430 11.342 1.00 88.88 81 THR A N 1
ATOM 634 C CA . THR A 1 81 ? -23.781 10.137 10.416 1.00 88.88 81 THR A CA 1
ATOM 635 C C . THR A 1 81 ? -22.444 10.399 11.102 1.00 88.88 81 THR A C 1
ATOM 637 O O . THR A 1 81 ? -22.428 10.919 12.217 1.00 88.88 81 THR A O 1
ATOM 640 N N . TYR A 1 82 ? -21.346 10.066 10.429 1.00 90.62 82 TYR A N 1
ATOM 641 C CA . TYR A 1 82 ? -19.977 10.220 10.914 1.00 90.62 82 TYR A CA 1
ATOM 642 C C . TYR A 1 82 ? -19.179 11.221 10.081 1.00 90.62 82 TYR A C 1
ATOM 644 O O . TYR A 1 82 ? -19.308 11.280 8.855 1.00 90.62 82 TYR A O 1
ATOM 652 N N . ASN A 1 83 ? -18.298 11.961 10.745 1.00 94.06 83 ASN A N 1
ATOM 653 C CA . ASN A 1 83 ? -17.199 12.682 10.123 1.00 94.06 83 ASN A CA 1
ATOM 654 C C . ASN A 1 83 ? -15.954 11.795 10.090 1.00 94.06 83 ASN A C 1
ATOM 656 O O . ASN A 1 83 ? -15.433 11.415 11.142 1.00 94.06 83 ASN A O 1
ATOM 660 N N . ALA A 1 84 ? -15.417 11.537 8.899 1.00 92.88 84 ALA A N 1
ATOM 661 C CA . ALA A 1 84 ? -14.249 10.679 8.755 1.00 92.88 84 ALA A CA 1
ATOM 662 C C . ALA A 1 84 ? -13.018 11.140 9.566 1.00 92.88 84 ALA A C 1
ATOM 664 O O . ALA A 1 84 ? -12.221 10.308 9.991 1.00 92.88 84 ALA A O 1
ATOM 665 N N . THR A 1 85 ? -12.855 12.446 9.808 1.00 94.75 85 THR A N 1
ATOM 666 C CA . THR A 1 85 ? -11.692 12.993 10.531 1.00 94.75 85 THR A CA 1
ATOM 667 C C . THR A 1 85 ? -11.971 13.359 11.987 1.00 94.75 85 THR A C 1
ATOM 669 O O . THR A 1 85 ? -11.093 13.925 12.633 1.00 94.75 85 THR A O 1
ATOM 672 N N . GLU A 1 86 ? -13.161 13.065 12.519 1.00 96.00 86 GLU A N 1
ATOM 673 C CA . GLU A 1 86 ? -13.517 13.379 13.917 1.00 96.00 86 GLU A CA 1
ATOM 674 C C . GLU A 1 86 ? -14.073 12.160 14.665 1.00 96.00 86 GLU A C 1
ATOM 676 O O . GLU A 1 86 ? -13.752 11.967 15.836 1.00 96.00 86 GLU A O 1
ATOM 681 N N . ASP A 1 87 ? -14.846 11.304 13.991 1.00 96.81 87 ASP A N 1
ATOM 682 C CA . ASP A 1 87 ? -15.519 10.157 14.609 1.00 96.81 87 ASP A CA 1
ATOM 683 C C . ASP A 1 87 ? -14.751 8.823 14.479 1.00 96.81 87 ASP A C 1
ATOM 685 O O . ASP A 1 87 ? -15.298 7.768 14.799 1.00 96.81 87 ASP A O 1
ATOM 689 N N . TYR A 1 88 ? -13.494 8.842 14.027 1.00 97.25 88 TYR A N 1
ATOM 690 C CA . TYR A 1 88 ? -12.641 7.647 13.902 1.00 97.25 88 TYR A CA 1
ATOM 691 C C . TYR A 1 88 ? -12.335 7.015 15.260 1.00 97.25 88 TYR A C 1
ATOM 693 O O . TYR A 1 88 ? -12.387 7.698 16.276 1.00 97.25 88 TYR A O 1
ATOM 701 N N . ASP A 1 89 ? -11.954 5.743 15.296 1.00 97.94 89 ASP A N 1
ATOM 702 C CA . ASP A 1 89 ? -11.462 5.066 16.506 1.00 97.94 89 ASP A CA 1
ATOM 703 C C . ASP A 1 89 ? -9.934 5.002 16.527 1.00 97.94 89 ASP A C 1
ATOM 705 O O . ASP A 1 89 ? -9.321 5.192 17.577 1.00 97.94 89 ASP A O 1
ATOM 709 N N . PHE A 1 90 ? -9.334 4.871 15.346 1.00 96.69 90 PHE A N 1
ATOM 710 C CA . PHE A 1 90 ? -7.899 4.802 15.119 1.00 96.69 90 PHE A CA 1
ATOM 711 C C . PHE A 1 90 ? -7.514 5.667 13.907 1.00 96.69 90 PHE A C 1
ATOM 713 O O . PHE A 1 90 ? -8.242 5.723 12.912 1.00 96.69 90 PHE A O 1
ATOM 720 N N . ALA A 1 91 ? -6.383 6.370 13.987 1.00 98.38 91 ALA A N 1
ATOM 721 C CA . ALA A 1 91 ? -5.828 7.107 12.858 1.00 98.38 91 ALA A CA 1
ATOM 722 C C . ALA A 1 91 ? -4.299 7.027 12.788 1.00 98.38 91 ALA A C 1
ATOM 724 O O . ALA A 1 91 ? -3.618 6.971 13.811 1.00 98.38 91 ALA A O 1
ATOM 725 N N . ILE A 1 92 ? -3.764 7.106 11.570 1.00 98.50 92 ILE A N 1
ATOM 726 C CA . ILE A 1 92 ? -2.336 7.281 11.282 1.00 98.50 92 ILE A CA 1
ATOM 727 C C . ILE A 1 92 ? -2.172 8.630 10.588 1.00 98.50 92 ILE A C 1
ATOM 729 O O . ILE A 1 92 ? -2.752 8.830 9.520 1.00 98.50 92 ILE A O 1
ATOM 733 N N . ILE A 1 93 ? -1.405 9.553 11.172 1.00 97.44 93 ILE A N 1
ATOM 734 C CA . ILE A 1 93 ? -1.242 10.922 10.648 1.00 97.44 93 ILE A CA 1
ATOM 735 C C . ILE A 1 93 ? 0.196 11.430 10.798 1.00 97.44 93 ILE A C 1
ATOM 737 O O . ILE A 1 93 ? 0.933 10.996 11.682 1.00 97.44 93 ILE A O 1
ATOM 741 N N . GLY A 1 94 ? 0.595 12.388 9.958 1.00 95.62 94 GLY A N 1
ATOM 742 C CA . GLY A 1 94 ? 1.881 13.084 10.097 1.00 95.62 94 GLY A CA 1
ATOM 743 C C . GLY A 1 94 ? 1.928 14.007 11.321 1.00 95.62 94 GLY A C 1
ATOM 744 O O . GLY A 1 94 ? 0.964 14.719 11.609 1.00 95.62 94 GLY A O 1
ATOM 745 N N . ASN A 1 95 ? 3.060 14.037 12.028 1.00 94.25 95 ASN A N 1
ATOM 746 C CA . ASN A 1 95 ? 3.289 14.898 13.192 1.00 94.25 95 ASN A CA 1
ATOM 747 C C . ASN A 1 95 ? 3.882 16.257 12.787 1.00 94.25 95 ASN A C 1
ATOM 749 O O . ASN A 1 95 ? 5.049 16.552 13.030 1.00 94.25 95 ASN A O 1
ATOM 753 N N . GLY A 1 96 ? 3.097 17.073 12.078 1.00 87.00 96 GLY A N 1
ATOM 754 C CA . GLY A 1 96 ? 3.597 18.338 11.516 1.00 87.00 96 GLY A CA 1
ATOM 755 C C . GLY A 1 96 ? 4.615 18.151 10.382 1.00 87.00 96 GLY A C 1
ATOM 756 O O . GLY A 1 96 ? 5.289 19.100 9.991 1.00 87.00 96 GLY A O 1
ATOM 757 N N . THR A 1 97 ? 4.710 16.935 9.846 1.00 85.69 97 THR A N 1
ATOM 758 C CA . THR A 1 97 ? 5.568 16.546 8.729 1.00 85.69 97 THR A CA 1
ATOM 759 C C . THR A 1 97 ? 4.770 16.510 7.426 1.00 85.69 97 THR A C 1
ATOM 761 O O . THR A 1 97 ? 3.574 16.207 7.410 1.00 85.69 97 THR A O 1
ATOM 764 N N . GLN A 1 98 ? 5.425 16.816 6.305 1.00 89.25 98 GLN A N 1
ATOM 765 C CA . GLN A 1 98 ? 4.806 16.721 4.984 1.00 89.25 98 GLN A CA 1
ATOM 766 C C . GLN A 1 98 ? 4.851 15.272 4.494 1.00 89.25 98 GLN A C 1
ATOM 768 O O . GLN A 1 98 ? 5.748 14.865 3.756 1.00 89.25 98 GLN A O 1
ATOM 773 N N . ILE A 1 99 ? 3.879 14.484 4.949 1.00 93.75 99 ILE A N 1
ATOM 774 C CA . ILE A 1 99 ? 3.710 13.085 4.562 1.00 93.75 99 ILE A CA 1
ATOM 775 C C . ILE A 1 99 ? 2.354 12.912 3.902 1.00 93.75 99 ILE A C 1
ATOM 777 O O . ILE A 1 99 ? 1.325 13.320 4.440 1.00 93.75 99 ILE A O 1
ATOM 781 N N . TYR A 1 100 ? 2.369 12.255 2.751 1.00 94.88 100 TYR A N 1
ATOM 782 C CA . TYR A 1 100 ? 1.181 11.738 2.105 1.00 94.88 100 TYR A CA 1
ATOM 783 C C . TYR A 1 100 ? 1.101 10.230 2.337 1.00 94.88 100 TYR A C 1
ATOM 785 O O . TYR A 1 100 ? 2.080 9.506 2.167 1.00 94.88 100 TYR A O 1
ATOM 793 N N . LEU A 1 101 ? -0.069 9.752 2.733 1.00 97.00 101 LEU A N 1
ATOM 794 C CA . LEU A 1 101 ? -0.346 8.346 2.986 1.00 97.00 101 LEU A CA 1
ATOM 795 C C . LEU A 1 101 ? -1.230 7.788 1.885 1.00 97.00 101 LEU A C 1
ATOM 797 O O . LEU A 1 101 ? -2.043 8.510 1.302 1.00 97.00 101 LEU A O 1
ATOM 801 N N . ARG A 1 102 ? -1.059 6.500 1.597 1.00 97.19 102 ARG A N 1
ATOM 802 C CA . ARG A 1 102 ? -1.933 5.707 0.731 1.00 97.19 102 ARG A CA 1
ATOM 803 C C . ARG A 1 102 ? -2.003 4.287 1.292 1.00 97.19 102 ARG A C 1
ATOM 805 O O . ARG A 1 102 ? -1.034 3.545 1.159 1.00 97.19 102 ARG A O 1
ATOM 812 N N . LEU A 1 103 ? -3.118 3.896 1.900 1.00 98.12 103 LEU A N 1
ATOM 813 C CA . LEU A 1 103 ? -3.376 2.489 2.218 1.00 98.12 103 LEU A CA 1
ATOM 814 C C . LEU A 1 103 ? -3.560 1.720 0.907 1.00 98.12 103 LEU A C 1
ATOM 816 O O . LEU A 1 103 ? -4.259 2.185 0.001 1.00 98.12 103 LEU A O 1
ATOM 820 N N . LYS A 1 104 ? -2.899 0.573 0.793 1.00 97.38 104 LYS A N 1
ATOM 821 C CA . LYS A 1 104 ? -2.875 -0.241 -0.422 1.00 97.38 104 LYS A CA 1
ATOM 822 C C . LYS A 1 104 ? -3.729 -1.492 -0.276 1.00 97.38 104 LYS A C 1
ATOM 824 O O . LYS A 1 104 ? -4.506 -1.763 -1.191 1.00 97.38 104 LYS A O 1
ATOM 829 N N . TYR A 1 105 ? -3.590 -2.183 0.856 1.00 97.62 105 TYR A N 1
ATOM 830 C CA . TYR A 1 105 ? -4.291 -3.420 1.205 1.00 97.62 105 TYR A CA 1
ATOM 831 C C . TYR A 1 105 ? -4.608 -3.458 2.699 1.00 97.62 105 TYR A C 1
ATOM 833 O O . TYR A 1 105 ? -3.887 -2.855 3.503 1.00 97.62 105 TYR A O 1
ATOM 841 N N . ILE A 1 106 ? -5.677 -4.183 3.015 1.00 98.06 106 ILE A N 1
ATOM 842 C CA . ILE A 1 106 ? -5.968 -4.764 4.322 1.00 98.06 106 ILE A CA 1
ATOM 843 C C . ILE A 1 106 ? -6.115 -6.272 4.112 1.00 98.06 106 ILE A C 1
ATOM 845 O O . ILE A 1 106 ? -6.939 -6.675 3.290 1.00 98.06 106 ILE A O 1
ATOM 849 N N . ILE A 1 107 ? -5.272 -7.059 4.779 1.00 97.06 107 ILE A N 1
ATOM 850 C CA . ILE A 1 107 ? -5.232 -8.525 4.679 1.00 97.06 107 ILE A CA 1
ATOM 851 C C . ILE A 1 107 ? -4.387 -9.107 5.815 1.00 97.06 107 ILE A C 1
ATOM 853 O O . ILE A 1 107 ? -3.373 -8.506 6.161 1.00 97.06 107 ILE A O 1
ATOM 857 N N . ASP A 1 108 ? -4.755 -10.264 6.358 1.00 97.06 108 ASP A N 1
ATOM 858 C CA . ASP A 1 108 ? -3.908 -11.058 7.260 1.00 97.06 108 ASP A CA 1
ATOM 859 C C . ASP A 1 108 ? -2.637 -11.527 6.526 1.00 97.06 108 ASP A C 1
ATOM 861 O O . ASP A 1 108 ? -2.611 -12.561 5.855 1.00 97.06 108 ASP A O 1
ATOM 865 N N . LEU A 1 109 ? -1.583 -10.708 6.580 1.00 97.50 109 LEU A N 1
ATOM 866 C CA . LEU A 1 109 ? -0.338 -10.924 5.846 1.00 97.50 109 LEU A CA 1
ATOM 867 C C . LEU A 1 109 ? 0.575 -11.896 6.600 1.00 97.50 109 LEU A C 1
ATOM 869 O O . LEU A 1 109 ? 1.374 -12.613 5.992 1.00 97.50 109 LEU A O 1
ATOM 873 N N . ASN A 1 110 ? 0.499 -11.88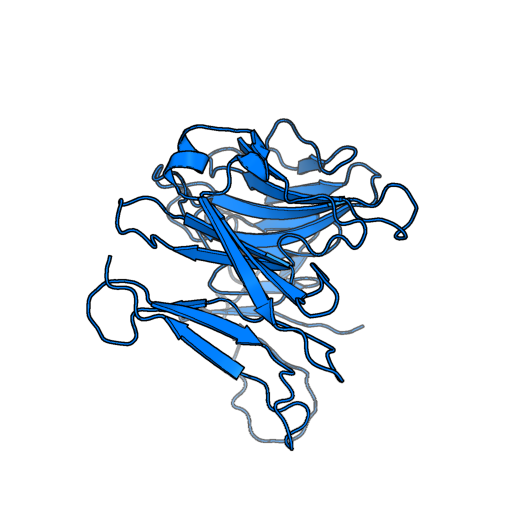8 7.930 1.00 95.88 110 ASN A N 1
ATOM 874 C CA . ASN A 1 110 ? 1.386 -12.655 8.797 1.00 95.88 110 ASN A CA 1
ATOM 875 C C . ASN A 1 110 ? 0.761 -13.972 9.322 1.00 95.88 110 ASN A C 1
ATOM 877 O O . ASN A 1 110 ? 1.463 -14.737 9.998 1.00 95.88 110 ASN A O 1
ATOM 881 N N . ASN A 1 111 ? -0.488 -14.267 8.942 1.00 95.19 111 ASN A N 1
ATOM 882 C CA . ASN A 1 111 ? -1.297 -15.414 9.359 1.00 95.19 111 ASN A CA 1
ATOM 883 C C . ASN A 1 111 ? -1.567 -15.453 10.878 1.00 95.19 111 ASN A C 1
ATOM 885 O O . ASN A 1 111 ? -1.447 -16.518 11.504 1.00 95.19 111 ASN A O 1
ATOM 889 N N . ASP A 1 112 ? -1.883 -14.307 11.488 1.00 96.12 112 ASP A N 1
ATOM 890 C CA . ASP A 1 112 ? -2.208 -14.179 12.917 1.00 96.12 112 ASP A CA 1
ATOM 891 C C . ASP A 1 112 ? -3.703 -13.979 13.226 1.00 96.12 112 ASP A C 1
ATOM 893 O O . ASP A 1 112 ? -4.067 -13.886 14.405 1.00 96.12 112 ASP A O 1
ATOM 897 N N . PHE A 1 113 ? -4.557 -14.048 12.198 1.00 95.25 113 PHE A N 1
ATOM 898 C CA . PHE A 1 113 ? -6.006 -13.821 12.219 1.00 95.25 113 PHE A CA 1
ATOM 899 C C . PHE A 1 113 ? -6.451 -12.366 12.395 1.00 95.25 113 PHE A C 1
ATOM 901 O O . PHE A 1 113 ? -7.658 -12.136 12.494 1.00 95.25 113 PHE A O 1
ATOM 908 N N . TYR A 1 114 ? -5.533 -11.400 12.417 1.00 98.12 114 TYR A N 1
ATOM 909 C CA . TYR A 1 114 ? -5.872 -9.987 12.309 1.00 98.12 114 TYR A CA 1
ATOM 910 C C . TYR A 1 114 ? -5.493 -9.488 10.917 1.00 98.12 114 TYR A C 1
ATOM 912 O O . TYR A 1 114 ? -4.419 -9.790 10.403 1.00 98.12 114 TYR A O 1
ATOM 920 N N . ASP A 1 115 ? -6.353 -8.684 10.299 1.00 98.50 115 ASP A N 1
ATOM 921 C CA . ASP A 1 115 ? -6.001 -8.090 9.019 1.00 98.50 115 ASP A CA 1
ATOM 922 C C . ASP A 1 115 ? -4.993 -6.938 9.199 1.00 98.50 115 ASP A C 1
ATOM 924 O O . ASP A 1 115 ? -5.184 -5.992 9.970 1.00 98.50 115 ASP A O 1
ATOM 928 N N . ASP A 1 116 ? -3.911 -6.989 8.427 1.00 98.69 116 ASP A N 1
ATOM 929 C CA . ASP A 1 116 ? -2.785 -6.066 8.492 1.00 98.69 116 ASP A CA 1
ATOM 930 C C . ASP A 1 116 ? -2.930 -4.911 7.500 1.00 98.69 116 ASP A C 1
ATOM 932 O O . ASP A 1 116 ? -3.462 -5.055 6.400 1.00 98.69 116 ASP A O 1
ATOM 936 N N . LEU A 1 117 ? -2.378 -3.744 7.838 1.00 98.75 117 LEU A N 1
ATOM 937 C CA . LEU A 1 117 ? -2.384 -2.583 6.948 1.00 98.75 117 LEU A CA 1
ATOM 938 C C . LEU A 1 117 ? -1.081 -2.502 6.161 1.00 98.75 117 LEU A C 1
ATOM 940 O O . LEU A 1 117 ? -0.010 -2.300 6.740 1.00 98.75 117 LEU A O 1
ATOM 944 N N . ILE A 1 118 ? -1.189 -2.498 4.833 1.00 98.62 118 ILE A N 1
ATOM 945 C CA . ILE A 1 118 ? -0.071 -2.197 3.932 1.00 98.62 118 ILE A CA 1
ATOM 946 C C . ILE A 1 118 ? -0.203 -0.750 3.460 1.00 98.62 118 ILE A C 1
ATOM 948 O O . ILE A 1 118 ? -1.069 -0.401 2.654 1.00 98.62 118 ILE A O 1
ATOM 952 N N . VAL A 1 119 ? 0.663 0.118 3.975 1.00 98.50 119 VAL A N 1
ATOM 953 C CA . VAL A 1 119 ? 0.610 1.571 3.795 1.00 98.50 119 VAL A CA 1
ATOM 954 C C . VAL A 1 119 ? 1.807 2.049 2.996 1.00 98.50 119 VAL A C 1
ATOM 956 O O . VAL A 1 119 ? 2.954 1.819 3.358 1.00 98.50 119 VAL A O 1
ATOM 959 N N . ASN A 1 120 ? 1.557 2.807 1.939 1.00 97.69 120 ASN A N 1
ATOM 960 C CA . ASN A 1 120 ? 2.593 3.571 1.270 1.00 97.69 120 ASN A CA 1
ATOM 961 C C . ASN A 1 120 ? 2.701 4.971 1.892 1.00 97.69 120 ASN A C 1
ATOM 963 O O . ASN A 1 120 ? 1.726 5.726 1.922 1.00 97.69 120 ASN A O 1
ATOM 967 N N . THR A 1 121 ? 3.888 5.301 2.398 1.00 96.50 121 THR A N 1
ATOM 968 C CA . THR A 1 121 ? 4.232 6.612 2.957 1.00 96.50 121 THR A CA 1
ATOM 969 C C . THR A 1 121 ? 5.093 7.375 1.962 1.00 96.50 121 THR A C 1
ATOM 971 O O . THR A 1 121 ? 6.161 6.884 1.610 1.00 96.50 121 THR A O 1
ATOM 974 N N . LEU A 1 122 ? 4.665 8.570 1.555 1.00 94.88 122 LEU A N 1
ATOM 975 C CA . LEU A 1 122 ? 5.430 9.479 0.706 1.00 94.88 122 LEU A CA 1
ATOM 976 C C . LEU A 1 122 ? 5.793 10.718 1.524 1.00 94.88 122 LEU A C 1
ATOM 978 O O . LEU A 1 122 ? 4.949 11.583 1.766 1.00 94.88 122 LEU A O 1
ATOM 982 N N . TYR A 1 123 ? 7.037 10.793 1.978 1.00 94.44 123 TYR A N 1
ATOM 983 C CA . TYR A 1 123 ? 7.555 11.937 2.721 1.00 94.44 123 TYR A CA 1
ATOM 984 C C . TYR A 1 123 ? 8.258 12.909 1.781 1.00 94.44 123 TYR A C 1
ATOM 986 O O . TYR A 1 123 ? 9.056 12.484 0.953 1.00 94.44 123 TYR A O 1
ATOM 994 N N . SER A 1 124 ? 8.010 14.207 1.935 1.00 92.50 124 SER A N 1
ATOM 995 C CA . SER A 1 124 ? 8.763 15.229 1.214 1.00 92.50 124 SER A CA 1
ATOM 996 C C . SER A 1 124 ? 9.476 16.179 2.179 1.00 92.50 124 SER A C 1
ATOM 998 O O . SER A 1 124 ? 8.811 16.977 2.844 1.00 92.50 124 SER A O 1
ATOM 1000 N N . PRO A 1 125 ? 10.819 16.136 2.261 1.00 87.38 125 PRO A N 1
ATOM 1001 C CA . PRO A 1 125 ? 11.577 17.037 3.129 1.00 87.38 125 PRO A CA 1
ATOM 1002 C C . PRO A 1 125 ? 11.648 18.480 2.605 1.00 87.38 125 PRO A C 1
ATOM 1004 O O . PRO A 1 125 ? 12.036 19.383 3.342 1.00 87.38 125 PRO A O 1
ATOM 1007 N N . ASP A 1 126 ? 11.316 18.713 1.335 1.00 86.94 126 ASP A N 1
ATOM 1008 C CA . ASP A 1 126 ? 11.624 19.948 0.606 1.00 86.94 126 ASP A CA 1
ATOM 1009 C C . ASP A 1 126 ? 10.397 20.603 -0.048 1.00 86.94 126 ASP A C 1
ATOM 1011 O O . ASP A 1 126 ? 10.513 21.329 -1.041 1.00 86.94 126 ASP A O 1
ATOM 1015 N N . GLY A 1 127 ? 9.205 20.375 0.504 1.00 82.38 127 GLY A N 1
ATOM 1016 C CA . GLY A 1 127 ? 8.000 21.050 0.022 1.00 82.38 127 GLY A CA 1
ATOM 1017 C C . GLY A 1 127 ? 7.342 20.396 -1.195 1.00 82.38 127 GLY A C 1
ATOM 1018 O O . GLY A 1 127 ? 6.396 20.966 -1.736 1.00 82.38 127 GLY A O 1
ATOM 1019 N N . GLY A 1 128 ? 7.794 19.216 -1.618 1.00 81.94 128 GLY A N 1
ATOM 1020 C CA . GLY A 1 128 ? 7.244 18.444 -2.738 1.00 81.94 128 GLY A CA 1
ATOM 1021 C C . GLY A 1 128 ? 8.177 18.319 -3.943 1.00 81.94 128 GLY A C 1
ATOM 1022 O O . GLY A 1 128 ? 7.714 17.897 -5.004 1.00 81.94 128 GLY A O 1
ATOM 1023 N N . THR A 1 129 ? 9.453 18.697 -3.810 1.00 85.69 129 THR A N 1
ATOM 1024 C CA . THR A 1 129 ? 10.443 18.606 -4.899 1.00 85.69 129 THR A CA 1
ATOM 1025 C C . THR A 1 129 ? 11.046 17.206 -4.980 1.00 85.69 129 THR A C 1
ATOM 1027 O O . THR A 1 129 ? 11.254 16.688 -6.077 1.00 85.69 129 THR A O 1
ATOM 1030 N N . THR A 1 130 ? 11.277 16.577 -3.830 1.00 89.81 130 THR A N 1
ATOM 1031 C CA . THR A 1 130 ? 11.679 15.180 -3.702 1.00 89.81 130 THR A CA 1
ATOM 1032 C C . THR A 1 130 ? 10.729 14.436 -2.780 1.00 89.81 130 THR A C 1
ATOM 1034 O O . THR A 1 130 ? 10.141 15.008 -1.856 1.00 89.81 130 THR A O 1
ATOM 1037 N N . TRP A 1 131 ? 10.573 13.145 -3.051 1.00 91.56 131 TRP A N 1
ATOM 1038 C CA . TRP A 1 131 ? 9.688 12.264 -2.308 1.00 91.56 131 TRP A CA 1
ATOM 1039 C C . TRP A 1 131 ? 10.434 10.984 -1.920 1.00 91.56 131 TRP A C 1
ATOM 1041 O O . TRP A 1 131 ? 10.934 10.266 -2.781 1.00 91.56 131 TRP A O 1
ATOM 1051 N N . ASP A 1 132 ? 10.501 10.696 -0.621 1.00 92.19 132 ASP A N 1
ATOM 1052 C CA . ASP A 1 132 ? 10.917 9.403 -0.071 1.00 92.19 132 ASP A CA 1
ATOM 1053 C C . ASP A 1 132 ? 9.664 8.538 0.085 1.00 92.19 132 ASP A C 1
ATOM 1055 O O . ASP A 1 132 ? 8.843 8.761 0.983 1.00 92.19 132 ASP A O 1
ATOM 1059 N N . SER A 1 133 ? 9.492 7.599 -0.845 1.00 95.00 133 SER A N 1
ATOM 1060 C CA . SER A 1 133 ? 8.381 6.655 -0.840 1.00 95.00 133 SER A CA 1
ATOM 1061 C C . SER A 1 133 ? 8.807 5.315 -0.254 1.00 95.00 133 SER A C 1
ATOM 1063 O O . SER A 1 133 ? 9.782 4.706 -0.697 1.00 95.00 133 SER A O 1
ATOM 1065 N N . ARG A 1 134 ? 8.038 4.828 0.720 1.00 96.25 134 ARG A N 1
ATOM 1066 C CA . ARG A 1 134 ? 8.249 3.528 1.372 1.00 96.25 134 ARG A CA 1
ATOM 1067 C C . ARG A 1 134 ? 6.939 2.783 1.511 1.00 96.25 134 ARG A C 1
ATOM 1069 O O . ARG A 1 134 ? 5.881 3.407 1.628 1.00 96.25 134 ARG A O 1
ATOM 1076 N N . LEU A 1 135 ? 7.008 1.458 1.538 1.00 98.06 135 LEU A N 1
ATOM 1077 C CA . LEU A 1 135 ? 5.916 0.643 2.055 1.00 98.06 135 LEU A CA 1
ATOM 1078 C C . LEU A 1 135 ? 6.159 0.350 3.528 1.00 98.06 135 LEU A C 1
ATOM 1080 O O . LEU A 1 135 ? 7.288 0.140 3.965 1.00 98.06 135 LEU A O 1
ATOM 1084 N N . ARG A 1 136 ? 5.084 0.378 4.298 1.00 98.31 136 ARG A N 1
ATOM 1085 C CA . ARG A 1 136 ? 5.061 0.138 5.731 1.00 98.31 136 ARG A CA 1
ATOM 1086 C C . ARG A 1 136 ? 3.950 -0.853 6.017 1.00 98.31 136 ARG A C 1
ATOM 1088 O O . ARG A 1 136 ? 2.857 -0.717 5.472 1.00 98.31 136 ARG A O 1
ATOM 1095 N N . ILE A 1 137 ? 4.232 -1.817 6.874 1.00 98.69 137 ILE A N 1
ATOM 1096 C CA . ILE A 1 137 ? 3.264 -2.811 7.318 1.00 98.69 137 ILE A CA 1
ATOM 1097 C C . ILE A 1 137 ? 3.014 -2.565 8.798 1.00 98.69 137 ILE A C 1
ATOM 1099 O O . ILE A 1 137 ? 3.956 -2.475 9.593 1.00 98.69 137 ILE A O 1
ATOM 1103 N N . LEU A 1 138 ? 1.745 -2.409 9.152 1.00 98.69 138 LEU A N 1
ATOM 1104 C CA . LEU A 1 138 ? 1.276 -2.350 10.528 1.00 98.69 138 LEU A CA 1
ATOM 1105 C C . LEU A 1 138 ? 0.425 -3.583 10.771 1.00 98.69 138 LEU A C 1
ATOM 1107 O O . LEU A 1 138 ? -0.653 -3.680 10.190 1.00 98.69 138 LEU A O 1
ATOM 1111 N N . TYR A 1 139 ? 0.899 -4.481 11.631 1.00 98.50 139 TYR A N 1
ATOM 1112 C CA . TYR A 1 139 ? 0.129 -5.675 11.942 1.00 98.50 139 TYR A CA 1
ATOM 1113 C C . TYR A 1 139 ? -1.136 -5.341 12.728 1.00 98.50 139 TYR A C 1
ATOM 1115 O O . TYR A 1 139 ? -1.101 -4.442 13.589 1.00 98.50 139 TYR A O 1
ATOM 1123 N N . GLY A 1 140 ? -2.211 -6.060 12.421 1.00 98.25 140 GLY A N 1
ATOM 1124 C CA . GLY A 1 140 ? -3.479 -6.048 13.135 1.00 98.25 140 GLY A CA 1
ATOM 1125 C C . GLY A 1 140 ? -3.300 -6.283 14.643 1.00 98.25 140 GLY A C 1
ATOM 1126 O O . GLY A 1 140 ? -2.276 -6.816 15.082 1.00 98.25 140 GLY A O 1
ATOM 1127 N N . ARG A 1 141 ? -4.217 -5.775 15.478 1.00 97.12 141 ARG A N 1
ATOM 1128 C CA . ARG A 1 141 ? -4.177 -5.965 16.947 1.00 97.12 141 ARG A CA 1
ATOM 1129 C C . ARG A 1 141 ? -5.464 -5.539 17.644 1.00 97.12 141 ARG A C 1
ATOM 1131 O O . ARG A 1 141 ? -6.081 -4.546 17.292 1.00 97.12 141 ARG A O 1
ATOM 1138 N N . ASP A 1 142 ? -5.755 -6.168 18.773 1.00 94.50 142 ASP A N 1
ATOM 1139 C CA . ASP A 1 142 ? -6.937 -5.882 19.599 1.00 94.50 142 ASP A CA 1
ATOM 1140 C C . ASP A 1 142 ? -6.972 -4.486 20.258 1.00 94.50 142 ASP A C 1
ATOM 1142 O O . ASP A 1 142 ? -8.019 -4.037 20.747 1.00 94.50 142 ASP A O 1
ATOM 1146 N N . ASN A 1 143 ? -5.835 -3.783 20.293 1.00 94.12 143 ASN A N 1
ATOM 1147 C CA . ASN A 1 143 ? -5.700 -2.499 20.968 1.00 94.12 143 ASN A CA 1
ATOM 1148 C C . ASN A 1 143 ? -4.846 -1.498 20.179 1.00 94.12 143 ASN A C 1
ATOM 1150 O O . ASN A 1 143 ? -3.620 -1.617 20.077 1.00 94.12 143 ASN A O 1
ATOM 1154 N N . TYR A 1 144 ? -5.505 -0.448 19.691 1.00 97.12 144 TYR A N 1
ATOM 1155 C CA . TYR A 1 144 ? -4.879 0.660 18.981 1.00 97.12 144 TYR A CA 1
ATOM 1156 C C . TYR A 1 144 ? -4.825 1.928 19.840 1.00 97.12 144 TYR A C 1
ATOM 1158 O O . TYR A 1 144 ? -5.800 2.270 20.517 1.00 97.12 144 TYR A O 1
ATOM 1166 N N . PRO A 1 145 ? -3.726 2.708 19.784 1.00 97.25 145 PRO A N 1
ATOM 1167 C CA . PRO A 1 145 ? -3.784 4.082 20.256 1.00 97.25 145 PRO A CA 1
ATOM 1168 C C . PRO A 1 145 ? -4.765 4.870 19.382 1.00 97.25 145 PRO A C 1
ATOM 1170 O O . PRO A 1 145 ? -4.901 4.614 18.187 1.00 97.25 145 PRO A O 1
ATOM 1173 N N . LYS A 1 146 ? -5.383 5.910 19.950 1.00 97.31 146 LYS A N 1
ATOM 1174 C CA . LYS A 1 146 ? -6.281 6.793 19.189 1.00 97.31 146 LYS A CA 1
ATOM 1175 C C . LYS A 1 146 ? -5.613 7.353 17.928 1.00 97.31 146 LYS A C 1
ATOM 1177 O O . LYS A 1 146 ? -6.261 7.488 16.895 1.00 97.31 146 LYS A O 1
ATOM 1182 N N . ILE A 1 147 ? -4.328 7.701 18.030 1.00 98.25 147 ILE A N 1
ATOM 1183 C CA . ILE A 1 147 ? -3.524 8.251 16.938 1.00 98.25 147 ILE A CA 1
ATOM 1184 C C . ILE A 1 147 ? -2.127 7.623 16.966 1.00 98.25 147 ILE A C 1
ATOM 1186 O O . ILE A 1 147 ? -1.464 7.635 18.006 1.00 98.25 147 ILE A O 1
ATOM 1190 N N . ILE A 1 148 ? -1.664 7.146 15.812 1.00 98.38 148 ILE A N 1
ATOM 1191 C CA . ILE A 1 148 ? -0.256 6.884 15.514 1.00 98.38 148 ILE A CA 1
ATOM 1192 C C . ILE A 1 148 ? 0.294 8.092 14.760 1.00 98.38 148 ILE A C 1
ATOM 1194 O O . ILE A 1 148 ? -0.155 8.423 13.661 1.00 98.38 148 ILE A O 1
ATOM 1198 N N . TYR A 1 149 ? 1.282 8.740 15.363 1.00 97.69 149 TYR A N 1
ATOM 1199 C CA . TYR A 1 149 ? 2.005 9.842 14.749 1.00 97.69 149 TYR A CA 1
ATOM 1200 C C . TYR A 1 149 ? 3.173 9.325 13.910 1.00 97.69 149 TYR A C 1
ATOM 1202 O O . TYR A 1 149 ? 3.890 8.403 14.319 1.00 97.69 149 TYR A O 1
ATOM 1210 N N . LEU A 1 150 ? 3.344 9.932 12.737 1.00 97.44 150 LEU A N 1
ATOM 1211 C CA . LEU A 1 150 ? 4.472 9.705 11.846 1.00 97.44 150 LEU A CA 1
ATOM 1212 C C . LEU A 1 150 ? 5.432 10.889 11.898 1.00 97.44 150 LEU A C 1
ATOM 1214 O O . LEU A 1 150 ? 5.069 12.025 11.579 1.00 97.44 150 LEU A O 1
ATOM 1218 N N . GLU A 1 151 ? 6.668 10.591 12.266 1.00 95.06 151 GLU A N 1
ATOM 1219 C CA . GLU A 1 151 ? 7.781 11.534 12.274 1.00 95.06 151 GLU A CA 1
ATOM 1220 C C . GLU A 1 151 ? 8.403 11.652 10.872 1.00 95.06 151 GLU A C 1
ATOM 1222 O O . GLU A 1 151 ? 7.880 11.117 9.889 1.00 95.06 151 GLU A O 1
ATOM 1227 N N . GLU A 1 152 ? 9.530 12.358 10.755 1.00 91.25 152 GLU A N 1
ATOM 1228 C CA . GLU A 1 152 ? 10.273 12.497 9.496 1.00 91.25 152 GLU A CA 1
ATOM 1229 C C . GLU A 1 152 ? 10.518 11.138 8.809 1.00 91.25 152 GLU A C 1
ATOM 1231 O O . GLU A 1 152 ? 10.702 10.103 9.458 1.00 91.25 152 GLU A O 1
ATOM 1236 N N . ASN A 1 153 ? 10.498 11.133 7.470 1.00 90.19 153 ASN A N 1
ATOM 1237 C CA . ASN A 1 153 ? 10.574 9.925 6.630 1.00 90.19 153 ASN A CA 1
ATOM 1238 C C . ASN A 1 153 ? 9.440 8.902 6.868 1.00 90.19 153 ASN A C 1
ATOM 1240 O O . ASN A 1 153 ? 9.572 7.719 6.532 1.00 90.19 153 ASN A O 1
ATOM 1244 N N . GLY A 1 154 ? 8.327 9.324 7.478 1.00 93.31 154 GLY A N 1
ATOM 1245 C CA . GLY A 1 154 ? 7.208 8.437 7.800 1.00 93.31 154 GLY A CA 1
ATOM 1246 C C . GLY A 1 154 ? 7.510 7.441 8.908 1.00 93.31 154 GLY A C 1
ATOM 1247 O O . GLY A 1 154 ? 6.874 6.389 8.970 1.00 93.31 154 GLY A O 1
ATOM 1248 N N . ASN A 1 155 ? 8.494 7.735 9.758 1.00 94.81 155 ASN A N 1
ATOM 1249 C CA . ASN A 1 155 ? 8.916 6.819 10.803 1.00 94.81 155 ASN A CA 1
ATOM 1250 C C . ASN A 1 155 ? 7.917 6.764 11.968 1.00 94.81 155 ASN A C 1
ATOM 1252 O O . ASN A 1 155 ? 7.355 7.778 12.375 1.00 94.81 155 ASN A O 1
ATOM 1256 N N . SER A 1 156 ? 7.739 5.573 12.532 1.00 96.75 156 SER A N 1
ATOM 1257 C CA . SER A 1 156 ? 6.955 5.338 13.743 1.00 96.75 156 SER A CA 1
ATOM 1258 C C . SER A 1 156 ? 7.374 4.016 14.370 1.00 96.75 156 SER A C 1
ATOM 1260 O O . SER A 1 156 ? 7.677 3.065 13.653 1.00 96.75 156 SER A O 1
ATOM 1262 N N . SER A 1 157 ? 7.349 3.924 15.699 1.00 96.12 157 SER A N 1
ATOM 1263 C CA . SER A 1 157 ? 7.644 2.674 16.415 1.00 96.12 157 SER A CA 1
ATOM 1264 C C . SER A 1 157 ? 6.556 1.611 16.261 1.00 96.12 157 SER A C 1
ATOM 1266 O O . SER A 1 157 ? 6.730 0.492 16.731 1.00 96.12 157 SER A O 1
ATOM 1268 N N . TYR A 1 158 ? 5.411 1.975 15.682 1.00 97.81 158 TYR A N 1
ATOM 1269 C CA . TYR A 1 158 ? 4.300 1.056 15.470 1.00 97.81 158 TYR A CA 1
ATOM 1270 C C . TYR A 1 158 ? 4.451 0.215 14.203 1.00 97.81 158 TYR A C 1
ATOM 1272 O O . TYR A 1 158 ? 3.822 -0.836 14.134 1.00 97.81 158 TYR A O 1
ATOM 1280 N N . TRP A 1 159 ? 5.256 0.651 13.228 1.00 98.19 159 TRP A N 1
ATOM 1281 C CA . TRP A 1 159 ? 5.500 -0.131 12.019 1.00 98.19 159 TRP A CA 1
ATOM 1282 C C . TRP A 1 159 ? 6.205 -1.441 12.365 1.00 98.19 159 TRP A C 1
ATOM 1284 O O . TRP A 1 159 ? 7.213 -1.448 13.071 1.00 98.19 159 TRP A O 1
ATOM 1294 N N . ASN A 1 160 ? 5.666 -2.543 11.855 1.00 98.44 160 ASN A N 1
ATOM 1295 C CA . ASN A 1 160 ? 6.222 -3.877 12.036 1.00 98.44 160 ASN A CA 1
ATOM 1296 C C . ASN A 1 160 ? 7.260 -4.188 10.958 1.00 98.44 160 ASN A C 1
ATOM 1298 O O . ASN A 1 160 ? 8.308 -4.752 11.269 1.00 98.44 160 ASN A O 1
ATOM 1302 N N . VAL A 1 161 ? 6.985 -3.774 9.718 1.00 98.56 161 VAL A N 1
ATOM 1303 C CA . VAL A 1 161 ? 7.909 -3.915 8.590 1.00 98.56 161 VAL A CA 1
ATOM 1304 C C . VAL A 1 161 ? 7.991 -2.608 7.811 1.00 98.56 161 VAL A C 1
ATOM 1306 O O . VAL A 1 161 ? 6.981 -1.956 7.538 1.00 98.56 161 VAL A O 1
ATOM 1309 N N . THR A 1 162 ? 9.201 -2.242 7.415 1.00 98.44 162 THR A N 1
ATOM 1310 C CA . THR A 1 162 ? 9.494 -1.167 6.471 1.00 98.44 162 THR A CA 1
ATOM 1311 C C . THR A 1 162 ? 10.128 -1.766 5.231 1.00 98.44 162 THR A C 1
ATOM 1313 O O . THR A 1 162 ? 11.117 -2.485 5.326 1.00 98.44 162 THR A O 1
ATOM 1316 N N . ILE A 1 163 ? 9.607 -1.415 4.063 1.00 98.50 163 ILE A N 1
ATOM 1317 C CA . ILE A 1 163 ? 10.144 -1.830 2.773 1.00 98.50 163 ILE A CA 1
ATOM 1318 C C . ILE A 1 163 ? 10.582 -0.579 2.013 1.00 98.50 163 ILE A C 1
ATOM 1320 O O . ILE A 1 163 ? 9.772 0.304 1.708 1.00 98.50 163 ILE A O 1
ATOM 1324 N N . SER A 1 164 ? 11.874 -0.509 1.707 1.00 96.19 164 SER A N 1
ATOM 1325 C CA . SER A 1 164 ? 12.484 0.587 0.955 1.00 96.19 164 SER A CA 1
ATOM 1326 C C . SER A 1 164 ? 12.890 0.104 -0.435 1.00 96.19 164 SER A C 1
ATOM 1328 O O . SER A 1 164 ? 13.716 -0.801 -0.570 1.00 96.19 164 SER A O 1
ATOM 1330 N N . GLY A 1 165 ? 12.316 0.725 -1.465 1.00 93.00 165 GLY A N 1
ATOM 1331 C CA . GLY A 1 165 ? 12.724 0.521 -2.851 1.00 93.00 165 GLY A CA 1
ATOM 1332 C C . GLY A 1 165 ? 14.082 1.155 -3.173 1.00 93.00 165 GLY A C 1
ATOM 1333 O O . GLY A 1 165 ? 14.722 1.759 -2.305 1.00 93.00 165 GLY A O 1
ATOM 1334 N N . PRO A 1 166 ? 14.544 1.041 -4.428 1.00 89.69 166 PRO A N 1
ATOM 1335 C CA . PRO A 1 166 ? 15.712 1.785 -4.879 1.00 89.69 166 PRO A CA 1
ATOM 1336 C C . PRO A 1 166 ? 15.457 3.295 -4.799 1.00 89.69 166 PRO A C 1
ATOM 1338 O O . PRO A 1 166 ? 14.315 3.750 -4.855 1.00 89.69 166 PRO A O 1
ATOM 1341 N N . TYR A 1 167 ? 16.536 4.075 -4.676 1.00 85.88 167 TYR A N 1
ATOM 1342 C CA . TYR A 1 167 ? 16.435 5.531 -4.600 1.00 85.88 167 TYR A CA 1
ATOM 1343 C C . TYR A 1 167 ? 15.769 6.099 -5.857 1.00 85.88 167 TYR A C 1
ATOM 1345 O O . TYR A 1 167 ? 16.311 6.000 -6.958 1.00 85.88 167 TYR A O 1
ATOM 1353 N N . ASP A 1 168 ? 14.617 6.731 -5.659 1.00 87.19 168 ASP A N 1
ATOM 1354 C CA . ASP A 1 168 ? 13.869 7.440 -6.685 1.00 87.19 168 ASP A CA 1
ATOM 1355 C C . ASP A 1 168 ? 13.314 8.743 -6.087 1.00 87.19 168 ASP A C 1
ATOM 1357 O O . ASP A 1 168 ? 12.357 8.699 -5.312 1.00 87.19 168 ASP A O 1
ATOM 1361 N N . PRO A 1 169 ? 13.878 9.910 -6.442 1.00 84.88 169 PRO A N 1
ATOM 1362 C CA . PRO A 1 169 ? 13.435 11.188 -5.895 1.00 84.88 169 PRO A CA 1
ATOM 1363 C C . PRO A 1 169 ? 12.026 11.589 -6.350 1.00 84.88 169 PRO A C 1
ATOM 1365 O O . PRO A 1 169 ? 11.469 12.529 -5.785 1.00 84.88 169 PRO A O 1
ATOM 1368 N N . SER A 1 170 ? 11.441 10.913 -7.348 1.00 86.88 170 SER A N 1
ATOM 1369 C CA . SER A 1 170 ? 10.059 11.160 -7.770 1.00 86.88 170 SER A CA 1
ATOM 1370 C C . SER A 1 170 ? 9.018 10.535 -6.834 1.00 86.88 170 SER A C 1
ATOM 1372 O O . SER A 1 170 ? 7.855 10.936 -6.873 1.00 86.88 170 SER A O 1
ATOM 1374 N N . GLY A 1 171 ? 9.429 9.600 -5.966 1.00 85.50 171 GLY A N 1
ATOM 1375 C CA . GLY A 1 171 ? 8.549 8.934 -5.007 1.00 85.50 171 GLY A CA 1
ATOM 1376 C C . GLY A 1 171 ? 7.589 7.920 -5.625 1.00 85.50 171 GLY A C 1
ATOM 1377 O O . GLY A 1 171 ? 6.576 7.610 -5.003 1.00 85.50 171 GLY A O 1
ATOM 1378 N N . GLY A 1 172 ? 7.885 7.400 -6.820 1.00 91.75 172 GLY A N 1
ATOM 1379 C CA . GLY A 1 172 ? 7.001 6.465 -7.524 1.00 91.75 172 GLY A CA 1
ATOM 1380 C C . GLY A 1 172 ? 7.028 5.031 -6.982 1.00 91.75 172 GLY A C 1
ATOM 1381 O O . GLY A 1 172 ? 6.245 4.190 -7.423 1.00 91.75 172 GLY A O 1
ATOM 1382 N N . PHE A 1 173 ? 7.930 4.703 -6.044 1.00 95.25 173 PHE A N 1
ATOM 1383 C CA . PHE A 1 173 ? 7.973 3.369 -5.437 1.00 95.25 173 PHE A CA 1
ATOM 1384 C C . PHE A 1 173 ? 6.640 3.036 -4.757 1.00 95.25 173 PHE A C 1
ATOM 1386 O O . PHE A 1 173 ? 6.144 3.817 -3.946 1.00 95.25 173 PHE A O 1
ATOM 1393 N N . ALA A 1 174 ? 6.092 1.861 -5.071 1.00 95.94 174 ALA A N 1
ATOM 1394 C CA . ALA A 1 174 ? 4.806 1.371 -4.586 1.00 95.94 174 ALA A CA 1
ATOM 1395 C C . ALA A 1 174 ? 3.598 2.249 -4.966 1.00 95.94 174 ALA A C 1
ATOM 1397 O O . ALA A 1 174 ? 2.599 2.315 -4.236 1.00 95.94 174 ALA A O 1
ATOM 1398 N N . ASP A 1 175 ? 3.645 2.892 -6.136 1.00 93.19 175 ASP A N 1
ATOM 1399 C CA . ASP A 1 175 ? 2.488 3.593 -6.700 1.00 93.19 175 ASP A CA 1
ATOM 1400 C C . ASP A 1 175 ? 1.295 2.642 -6.888 1.00 93.19 175 ASP A C 1
ATOM 1402 O O . ASP A 1 175 ? 0.177 2.970 -6.474 1.00 93.19 175 ASP A O 1
ATOM 1406 N N . TYR A 1 176 ? 1.550 1.420 -7.358 1.00 94.56 176 TYR A N 1
ATOM 1407 C CA . TYR A 1 176 ? 0.635 0.281 -7.245 1.00 94.56 176 TYR A CA 1
ATOM 1408 C C . TYR A 1 176 ? 1.312 -0.843 -6.468 1.00 94.56 176 TYR A C 1
ATOM 1410 O O . TYR A 1 176 ? 2.539 -0.946 -6.448 1.00 94.56 176 TYR A O 1
ATOM 1418 N N . VAL A 1 177 ? 0.498 -1.663 -5.819 1.00 96.81 177 VAL A N 1
ATOM 1419 C CA . VAL A 1 177 ? 0.919 -2.833 -5.049 1.00 96.81 177 VAL A CA 1
ATOM 1420 C C . VAL A 1 177 ? -0.069 -3.938 -5.373 1.00 96.81 177 VAL A C 1
ATOM 1422 O O . VAL A 1 177 ? -1.252 -3.625 -5.520 1.00 96.81 177 VAL A O 1
ATOM 1425 N N . GLU A 1 178 ? 0.423 -5.165 -5.474 1.00 96.50 178 GLU A N 1
ATOM 1426 C CA . GLU A 1 178 ? -0.381 -6.386 -5.440 1.00 96.50 178 GLU A CA 1
ATOM 1427 C C . GLU A 1 178 ? 0.095 -7.294 -4.312 1.00 96.50 178 GLU A C 1
ATOM 1429 O O . GLU A 1 178 ? 1.262 -7.199 -3.916 1.00 96.50 178 GLU A O 1
ATOM 1434 N N . VAL A 1 179 ? -0.806 -8.127 -3.789 1.00 96.44 179 VAL A N 1
ATOM 1435 C CA . VAL A 1 179 ? -0.524 -9.050 -2.686 1.00 96.44 179 VAL A CA 1
ATOM 1436 C C . VAL A 1 179 ? -1.248 -10.366 -2.939 1.00 96.44 179 VAL A C 1
ATOM 1438 O O . VAL A 1 179 ? -2.474 -10.374 -2.969 1.00 96.44 179 VAL A O 1
ATOM 1441 N N . PHE A 1 180 ? -0.496 -11.448 -3.116 1.00 95.12 180 PHE A N 1
ATOM 1442 C CA . PHE A 1 180 ? -1.009 -12.813 -3.272 1.00 95.12 180 PHE A CA 1
ATOM 1443 C C . PHE A 1 180 ? 0.133 -13.817 -3.051 1.00 95.12 180 PHE A C 1
ATOM 1445 O O . PHE A 1 180 ? 1.298 -13.426 -3.073 1.00 95.12 180 PHE A O 1
ATOM 1452 N N . ASP A 1 181 ? -0.190 -15.082 -2.796 1.00 94.31 181 ASP A N 1
ATOM 1453 C CA . ASP A 1 181 ? 0.794 -16.170 -2.705 1.00 94.31 181 ASP A CA 1
ATOM 1454 C C . ASP A 1 181 ? 1.186 -16.599 -4.129 1.00 94.31 181 ASP A C 1
ATOM 1456 O O . ASP A 1 181 ? 0.434 -17.305 -4.803 1.00 94.31 181 ASP A O 1
ATOM 1460 N N . TYR A 1 182 ? 2.305 -16.078 -4.640 1.00 92.81 182 TYR A N 1
ATOM 1461 C CA . TYR A 1 182 ? 2.705 -16.306 -6.029 1.00 92.81 182 TYR A CA 1
ATOM 1462 C C . TYR A 1 182 ? 3.433 -17.640 -6.199 1.00 92.81 182 TYR A C 1
ATOM 1464 O O . TYR A 1 182 ? 3.284 -18.265 -7.247 1.00 92.81 182 TYR A O 1
ATOM 1472 N N . ASP A 1 183 ? 4.218 -18.075 -5.210 1.00 92.50 183 ASP A N 1
ATOM 1473 C CA . ASP A 1 183 ? 4.998 -19.320 -5.289 1.00 92.50 183 ASP A CA 1
ATOM 1474 C C . ASP A 1 183 ? 4.368 -20.504 -4.533 1.00 92.50 183 ASP A C 1
ATOM 1476 O O . ASP A 1 183 ? 4.995 -21.561 -4.395 1.00 92.50 183 ASP A O 1
ATOM 1480 N N . ASN A 1 184 ? 3.110 -20.351 -4.104 1.00 92.56 184 ASN A N 1
ATOM 1481 C CA . ASN A 1 184 ? 2.310 -21.346 -3.390 1.00 92.56 184 ASN A CA 1
ATOM 1482 C C . ASN A 1 184 ? 2.995 -21.884 -2.127 1.00 92.56 184 ASN A C 1
ATOM 1484 O O . ASN A 1 184 ? 2.884 -23.076 -1.793 1.00 92.56 184 ASN A O 1
ATOM 1488 N N . ASP A 1 185 ? 3.732 -21.028 -1.421 1.00 93.75 185 ASP A N 1
ATOM 1489 C CA . ASP A 1 185 ? 4.419 -21.405 -0.189 1.00 93.75 185 ASP A CA 1
ATOM 1490 C C . ASP A 1 185 ? 3.563 -21.211 1.077 1.00 93.75 185 ASP A C 1
ATOM 1492 O O . ASP A 1 185 ? 3.984 -21.580 2.185 1.00 93.75 185 ASP A O 1
ATOM 1496 N N . GLY A 1 186 ? 2.333 -20.715 0.908 1.00 93.31 186 GLY A N 1
ATOM 1497 C CA . GLY A 1 186 ? 1.377 -20.419 1.968 1.00 93.31 186 GLY A CA 1
ATOM 1498 C C . GLY A 1 186 ? 1.608 -19.069 2.649 1.00 93.31 186 GLY A C 1
ATOM 1499 O O . GLY A 1 186 ? 1.002 -18.810 3.696 1.00 93.31 186 GLY A O 1
ATOM 1500 N N . LEU A 1 187 ? 2.499 -18.229 2.120 1.00 95.88 187 LEU A N 1
ATOM 1501 C CA . LEU A 1 187 ? 2.733 -16.865 2.574 1.00 95.88 187 LEU A CA 1
ATOM 1502 C C . LEU A 1 187 ? 2.380 -15.891 1.453 1.00 95.88 187 LEU A C 1
ATOM 1504 O O . LEU A 1 187 ? 2.699 -16.094 0.291 1.00 95.88 187 LEU A O 1
ATOM 1508 N N . TYR A 1 188 ? 1.756 -14.779 1.821 1.00 96.88 188 TYR A N 1
ATOM 1509 C CA . TYR A 1 188 ? 1.522 -13.707 0.869 1.00 96.88 188 TYR A CA 1
ATOM 1510 C C . TYR A 1 188 ? 2.834 -13.023 0.474 1.00 96.88 188 TYR A C 1
ATOM 1512 O O . TYR A 1 188 ? 3.603 -12.564 1.328 1.00 96.88 188 TYR A O 1
ATOM 1520 N N . ASP A 1 189 ? 3.030 -12.880 -0.830 1.00 97.19 189 ASP A N 1
ATOM 1521 C CA . ASP A 1 189 ? 4.088 -12.082 -1.429 1.00 97.19 189 ASP A CA 1
ATOM 1522 C C . ASP A 1 189 ? 3.579 -10.669 -1.725 1.00 97.19 189 ASP A C 1
ATOM 1524 O O . ASP A 1 189 ? 2.378 -10.427 -1.862 1.00 97.19 189 ASP A O 1
ATOM 1528 N N . ILE A 1 190 ? 4.493 -9.703 -1.833 1.00 98.00 190 ILE A N 1
ATOM 1529 C CA . ILE A 1 190 ? 4.144 -8.313 -2.144 1.00 98.00 190 ILE A CA 1
ATOM 1530 C C . ILE A 1 190 ? 4.856 -7.868 -3.415 1.00 98.00 190 ILE A C 1
ATOM 1532 O O . ILE A 1 190 ? 6.081 -7.958 -3.536 1.00 98.00 190 ILE A O 1
ATOM 1536 N N . PHE A 1 191 ? 4.077 -7.273 -4.318 1.00 97.62 191 PHE A N 1
ATOM 1537 C CA . PHE A 1 191 ? 4.542 -6.785 -5.609 1.00 97.62 191 PHE A CA 1
ATOM 1538 C C . PHE A 1 191 ? 4.369 -5.270 -5.750 1.00 97.62 191 PHE A C 1
ATOM 1540 O O . PHE A 1 191 ? 3.405 -4.804 -6.370 1.00 97.62 191 PHE A O 1
ATOM 1547 N N . PRO A 1 192 ? 5.261 -4.444 -5.172 1.00 97.25 192 PRO A N 1
ATOM 1548 C CA . PRO A 1 192 ? 5.222 -3.012 -5.408 1.00 97.25 192 PRO A CA 1
ATOM 1549 C C . PRO A 1 192 ? 5.732 -2.682 -6.809 1.00 97.25 192 PRO A C 1
ATOM 1551 O O . PRO A 1 192 ? 6.720 -3.239 -7.285 1.00 97.25 192 PRO A O 1
ATOM 1554 N N . SER A 1 193 ? 5.108 -1.701 -7.448 1.00 95.69 193 SER A N 1
ATOM 1555 C CA . SER A 1 193 ? 5.548 -1.179 -8.742 1.00 95.69 193 SER A CA 1
ATOM 1556 C C . SER A 1 193 ? 5.976 0.279 -8.670 1.00 95.69 193 SER A C 1
ATOM 1558 O O . SER A 1 193 ? 5.608 1.020 -7.756 1.00 95.69 193 SER A O 1
ATOM 1560 N N . ASN A 1 194 ? 6.745 0.689 -9.673 1.00 93.94 194 ASN A N 1
ATOM 1561 C CA . ASN A 1 194 ? 6.992 2.084 -9.999 1.00 93.94 194 ASN A CA 1
ATOM 1562 C C . ASN A 1 194 ? 6.869 2.263 -11.517 1.00 93.94 194 ASN A C 1
ATOM 1564 O O . ASN A 1 194 ? 7.850 2.087 -12.245 1.00 93.94 194 ASN A O 1
ATOM 1568 N N . PRO A 1 195 ? 5.673 2.601 -12.018 1.00 91.44 195 PRO A N 1
ATOM 1569 C CA . PRO A 1 195 ? 5.457 2.730 -13.455 1.00 91.44 195 PRO A CA 1
ATOM 1570 C C . PRO A 1 195 ? 6.145 3.948 -14.084 1.00 91.44 195 PRO A C 1
ATOM 1572 O O . PRO A 1 195 ? 6.319 4.017 -15.301 1.00 91.44 195 PRO A O 1
ATOM 1575 N N . GLY A 1 196 ? 6.527 4.932 -13.268 1.00 88.94 196 GLY A N 1
ATOM 1576 C CA . GLY A 1 196 ? 7.199 6.148 -13.717 1.00 88.94 196 GLY A CA 1
ATOM 1577 C C . GLY A 1 196 ? 8.712 5.998 -13.881 1.00 88.94 196 GLY A C 1
ATOM 1578 O O . GLY A 1 196 ? 9.316 6.805 -14.594 1.00 88.94 196 GLY A O 1
ATOM 1579 N N . LEU A 1 197 ? 9.325 4.984 -13.257 1.00 90.94 197 LEU A N 1
ATOM 1580 C CA . LEU A 1 197 ? 10.780 4.855 -13.175 1.00 90.94 197 LEU A CA 1
ATOM 1581 C C . LEU A 1 197 ? 11.408 4.614 -14.545 1.00 90.94 197 LEU A C 1
ATOM 1583 O O . LEU A 1 197 ? 11.142 3.600 -15.185 1.00 90.94 197 LEU A O 1
ATOM 1587 N N . ILE A 1 198 ? 12.299 5.512 -14.961 1.00 89.88 198 ILE A N 1
ATOM 1588 C CA . ILE A 1 198 ? 13.164 5.316 -16.127 1.00 89.88 198 ILE A CA 1
ATOM 1589 C C . ILE A 1 198 ? 14.419 4.584 -15.652 1.00 89.88 198 ILE A C 1
ATOM 1591 O O . ILE A 1 198 ? 15.225 5.158 -14.920 1.00 89.88 198 ILE A O 1
ATOM 1595 N N . VAL A 1 199 ? 14.584 3.332 -16.074 1.00 90.44 199 VAL A N 1
ATOM 1596 C CA . VAL A 1 199 ? 15.735 2.496 -15.694 1.00 90.44 199 VAL A CA 1
ATOM 1597 C C . VAL A 1 199 ? 16.908 2.723 -16.649 1.00 90.44 199 VAL A C 1
ATOM 1599 O O . VAL A 1 199 ? 18.055 2.858 -16.223 1.00 90.44 199 VAL A O 1
ATOM 1602 N N . SER A 1 200 ? 16.618 2.823 -17.947 1.00 90.94 200 SER A N 1
ATOM 1603 C CA . SER A 1 200 ? 17.595 3.087 -19.004 1.00 90.94 200 SER A CA 1
ATOM 1604 C C . SER A 1 200 ? 16.928 3.825 -20.178 1.00 90.94 200 SER A C 1
ATOM 1606 O O . SER A 1 200 ? 15.718 4.067 -20.146 1.00 90.94 200 SER A O 1
ATOM 1608 N N . PRO A 1 201 ? 17.666 4.237 -21.230 1.00 89.12 201 PRO A N 1
ATOM 1609 C CA . PRO A 1 201 ? 17.061 4.893 -22.394 1.00 89.12 201 PRO A CA 1
ATOM 1610 C C . PRO A 1 201 ? 15.906 4.108 -23.039 1.00 89.12 201 PRO A C 1
ATOM 1612 O O . PRO A 1 201 ? 14.976 4.743 -23.550 1.00 89.12 201 PRO A O 1
ATOM 1615 N N . ASP A 1 202 ? 15.949 2.775 -22.943 1.00 88.69 202 ASP A N 1
ATOM 1616 C CA . ASP A 1 202 ? 15.020 1.834 -23.579 1.00 88.69 202 ASP A CA 1
ATOM 1617 C C . ASP A 1 202 ? 14.132 1.077 -22.570 1.00 88.69 202 ASP A C 1
ATOM 1619 O O . ASP A 1 202 ? 13.338 0.224 -22.970 1.00 88.69 202 ASP A O 1
ATOM 1623 N N . GLU A 1 203 ? 14.227 1.385 -21.272 1.00 90.00 203 GLU A N 1
ATOM 1624 C CA . GLU A 1 203 ? 13.516 0.675 -20.201 1.00 90.00 203 GLU A CA 1
ATOM 1625 C C . GLU A 1 203 ? 12.838 1.644 -19.232 1.00 90.00 203 GLU A C 1
ATOM 1627 O O . GLU A 1 203 ? 13.452 2.598 -18.735 1.00 90.00 203 GLU A O 1
ATOM 1632 N N . LYS A 1 204 ? 11.559 1.392 -18.949 1.00 88.88 204 LYS A N 1
ATOM 1633 C CA . LYS A 1 204 ? 10.736 2.215 -18.066 1.00 88.88 204 LYS A CA 1
ATOM 1634 C C . LYS A 1 204 ? 9.593 1.396 -17.467 1.00 88.88 204 LYS A C 1
ATOM 1636 O O . LYS A 1 204 ? 9.039 0.513 -18.116 1.00 88.88 204 LYS A O 1
ATOM 1641 N N . GLY A 1 205 ? 9.236 1.727 -16.231 1.00 90.94 205 GLY A N 1
ATOM 1642 C CA . GLY A 1 205 ? 8.255 0.992 -15.449 1.00 90.94 205 GLY A CA 1
ATOM 1643 C C . GLY A 1 205 ? 8.854 -0.287 -14.879 1.00 90.94 205 GLY A C 1
ATOM 1644 O O . GLY A 1 205 ? 9.571 -1.021 -15.560 1.00 90.94 205 GLY A O 1
ATOM 1645 N N . VAL A 1 206 ? 8.592 -0.543 -13.605 1.00 93.62 206 VAL A N 1
ATOM 1646 C CA . VAL A 1 206 ? 9.148 -1.695 -12.893 1.00 93.62 206 VAL A CA 1
ATOM 1647 C C . VAL A 1 206 ? 8.135 -2.289 -11.935 1.00 93.62 206 VAL A C 1
ATOM 1649 O O . VAL A 1 206 ? 7.307 -1.569 -11.371 1.00 93.62 206 VAL A O 1
ATOM 1652 N N . ILE A 1 207 ? 8.248 -3.594 -11.720 1.00 95.62 207 ILE A N 1
ATOM 1653 C CA . ILE A 1 207 ? 7.564 -4.317 -10.654 1.00 95.62 207 ILE A CA 1
ATOM 1654 C C . ILE A 1 207 ? 8.607 -5.130 -9.895 1.00 95.62 207 ILE A C 1
ATOM 1656 O O . ILE A 1 207 ? 9.455 -5.776 -10.509 1.00 95.62 207 ILE A O 1
ATOM 1660 N N . TYR A 1 208 ? 8.569 -5.077 -8.573 1.00 97.44 208 TYR A N 1
ATOM 1661 C CA . TYR A 1 208 ? 9.480 -5.815 -7.705 1.00 97.44 208 TYR A CA 1
ATOM 1662 C C . TYR A 1 208 ? 8.747 -7.004 -7.093 1.00 97.44 208 TYR A C 1
ATOM 1664 O O . TYR A 1 208 ? 7.574 -6.868 -6.768 1.00 97.44 208 TYR A O 1
ATOM 1672 N N . GLY A 1 209 ? 9.417 -8.143 -6.937 1.00 97.50 209 GLY A N 1
ATOM 1673 C CA . GLY A 1 209 ? 8.901 -9.302 -6.209 1.00 97.50 209 GLY A CA 1
ATOM 1674 C C . GLY A 1 209 ? 9.560 -9.409 -4.841 1.00 97.50 209 GLY A C 1
ATOM 1675 O O . GLY A 1 209 ? 10.790 -9.389 -4.747 1.00 97.50 209 GLY A O 1
ATOM 1676 N N . ILE A 1 210 ? 8.750 -9.491 -3.788 1.00 98.50 210 ILE A N 1
ATOM 1677 C CA . ILE A 1 210 ? 9.210 -9.640 -2.405 1.00 98.50 210 ILE A CA 1
ATOM 1678 C C . ILE A 1 210 ? 8.439 -10.792 -1.780 1.00 98.50 210 ILE A C 1
ATOM 1680 O O . ILE A 1 210 ? 7.238 -10.663 -1.544 1.00 98.50 210 ILE A O 1
ATOM 1684 N N . SER A 1 211 ? 9.132 -11.889 -1.498 1.00 97.50 211 SER A N 1
ATOM 1685 C CA . SER A 1 211 ? 8.489 -13.084 -0.972 1.00 97.50 211 SER A CA 1
ATOM 1686 C C . SER A 1 211 ? 8.036 -12.928 0.478 1.00 97.50 211 SER A C 1
ATOM 1688 O O . SER A 1 211 ? 8.696 -12.269 1.297 1.00 97.50 211 SER A O 1
ATOM 1690 N N . GLY A 1 212 ? 6.965 -13.626 0.847 1.00 97.44 212 GLY A N 1
ATOM 1691 C CA . GLY A 1 212 ? 6.482 -13.728 2.220 1.00 97.44 212 GLY A CA 1
ATOM 1692 C C . GLY A 1 212 ? 7.558 -14.249 3.181 1.00 97.44 212 GLY A C 1
ATOM 1693 O O . GLY A 1 212 ? 7.641 -13.824 4.337 1.00 97.44 212 GLY A O 1
ATOM 1694 N N . ARG A 1 213 ? 8.485 -15.089 2.696 1.00 97.44 213 ARG A N 1
ATOM 1695 C CA . ARG A 1 213 ? 9.669 -15.534 3.459 1.00 97.44 213 ARG A CA 1
ATOM 1696 C C . ARG A 1 213 ? 10.587 -14.377 3.847 1.00 97.44 213 ARG A C 1
ATOM 1698 O O . ARG A 1 213 ? 11.064 -14.336 4.987 1.00 97.44 213 ARG A O 1
ATOM 1705 N N . VAL A 1 214 ? 10.832 -13.434 2.934 1.00 97.94 214 VAL A N 1
ATOM 1706 C CA . VAL A 1 214 ? 11.614 -12.223 3.226 1.00 97.94 214 VAL A CA 1
ATOM 1707 C C . VAL A 1 214 ? 10.897 -11.394 4.287 1.00 97.94 214 VAL A C 1
ATOM 1709 O O . VAL A 1 214 ? 11.516 -11.077 5.308 1.00 97.94 214 VAL A O 1
ATOM 1712 N N . LEU A 1 215 ? 9.596 -11.140 4.104 1.00 97.25 215 LEU A N 1
ATOM 1713 C CA . LEU A 1 215 ? 8.762 -10.355 5.027 1.00 97.25 215 LEU A CA 1
ATOM 1714 C C . LEU A 1 215 ? 8.722 -10.953 6.440 1.00 97.25 215 LEU A C 1
ATOM 1716 O O . LEU A 1 215 ? 8.833 -10.236 7.430 1.00 97.25 215 LEU A O 1
ATOM 1720 N N . LYS A 1 216 ? 8.663 -12.282 6.549 1.00 96.00 216 LYS A N 1
ATOM 1721 C CA . LYS A 1 216 ? 8.689 -12.996 7.834 1.00 96.00 216 LYS A CA 1
ATOM 1722 C C . LYS A 1 216 ? 10.044 -12.928 8.541 1.00 96.00 216 LYS A C 1
ATOM 1724 O O . LYS A 1 216 ? 10.121 -13.077 9.760 1.00 96.00 216 LYS A O 1
ATOM 1729 N N . SER A 1 217 ? 11.126 -12.751 7.786 1.00 97.00 217 SER A N 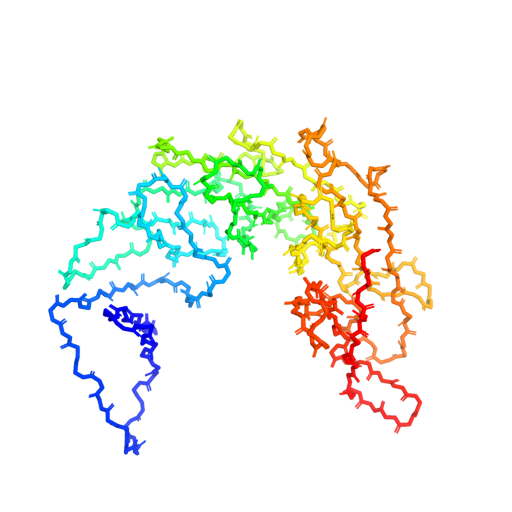1
ATOM 1730 C CA . SER A 1 217 ? 12.495 -12.794 8.313 1.00 97.00 217 SER A CA 1
ATOM 1731 C C . SER A 1 217 ? 13.064 -11.425 8.693 1.00 97.00 217 SER A C 1
ATOM 1733 O O . SER A 1 217 ? 14.072 -11.366 9.406 1.00 97.00 217 SER A O 1
ATOM 1735 N N . LYS A 1 218 ? 12.458 -10.328 8.217 1.00 97.62 218 LYS A N 1
ATOM 1736 C CA . LYS A 1 218 ? 13.011 -8.974 8.336 1.00 97.62 218 LYS A CA 1
ATOM 1737 C C . LYS A 1 218 ? 11.935 -7.932 8.608 1.00 97.62 218 LYS A C 1
ATOM 1739 O O . LYS A 1 218 ? 10.942 -7.845 7.903 1.00 97.62 218 LYS A O 1
ATOM 1744 N N . ASN A 1 219 ? 12.240 -7.040 9.546 1.00 97.56 219 ASN A N 1
ATOM 1745 C CA . ASN A 1 219 ? 11.435 -5.844 9.805 1.00 97.56 219 ASN A CA 1
ATOM 1746 C C . ASN A 1 219 ? 11.890 -4.643 8.958 1.00 97.56 219 ASN A C 1
ATOM 1748 O O . ASN A 1 219 ? 11.170 -3.664 8.827 1.00 97.56 219 ASN A O 1
ATOM 1752 N N . GLU A 1 220 ? 13.088 -4.701 8.377 1.00 98.12 220 GLU A N 1
ATOM 1753 C CA . GLU A 1 220 ? 13.608 -3.694 7.452 1.00 98.12 220 GLU A CA 1
ATOM 1754 C C . GLU A 1 220 ? 14.058 -4.422 6.183 1.00 98.12 220 GLU A C 1
ATOM 1756 O O . GLU A 1 220 ? 15.065 -5.134 6.185 1.00 98.12 220 GLU A O 1
ATOM 1761 N N . VAL A 1 221 ? 13.267 -4.279 5.123 1.00 98.44 221 VAL A N 1
ATOM 1762 C CA . VAL A 1 221 ? 13.483 -4.877 3.805 1.00 98.44 221 VAL A CA 1
ATOM 1763 C C . VAL A 1 221 ? 13.969 -3.782 2.865 1.00 98.44 221 VAL A C 1
ATOM 1765 O O . VAL A 1 221 ? 13.367 -2.712 2.745 1.00 98.44 221 VAL A O 1
ATOM 1768 N N . THR A 1 222 ? 15.078 -4.035 2.192 1.00 97.31 222 THR A N 1
ATOM 1769 C CA . THR A 1 222 ? 15.697 -3.099 1.251 1.00 97.31 222 THR A CA 1
ATOM 1770 C C . THR A 1 222 ? 15.709 -3.686 -0.153 1.00 97.31 222 THR A C 1
ATOM 1772 O O . THR A 1 222 ? 15.511 -4.882 -0.327 1.00 97.31 222 THR A O 1
ATOM 1775 N N . TYR A 1 223 ? 16.003 -2.870 -1.168 1.00 95.50 223 TYR A N 1
ATOM 1776 C CA . TYR A 1 223 ? 16.102 -3.338 -2.557 1.00 95.50 223 TYR A CA 1
ATOM 1777 C C . TYR A 1 223 ? 17.024 -4.561 -2.750 1.00 95.50 223 TYR A C 1
ATOM 1779 O O . TYR A 1 223 ? 16.774 -5.388 -3.617 1.00 95.50 223 TYR A O 1
ATOM 1787 N N . GLY A 1 224 ? 18.074 -4.707 -1.932 1.00 96.50 224 GLY A N 1
ATOM 1788 C CA . GLY A 1 224 ? 18.970 -5.870 -1.988 1.00 96.50 224 GLY A CA 1
ATOM 1789 C C . GLY A 1 224 ? 18.352 -7.183 -1.493 1.00 96.50 224 GLY A C 1
ATOM 1790 O O . GLY A 1 224 ? 18.969 -8.230 -1.657 1.00 96.50 224 GLY A O 1
ATOM 1791 N N . ASP A 1 225 ? 17.169 -7.119 -0.885 1.00 98.06 225 ASP A N 1
ATOM 1792 C CA . ASP A 1 225 ? 16.423 -8.256 -0.346 1.00 98.06 225 ASP A CA 1
ATOM 1793 C C . ASP A 1 225 ? 15.298 -8.724 -1.276 1.00 98.06 225 ASP A C 1
ATOM 1795 O O . ASP A 1 225 ? 14.633 -9.704 -0.961 1.00 98.06 225 ASP A O 1
ATOM 1799 N N . PHE A 1 226 ? 15.048 -8.014 -2.379 1.00 98.12 226 PHE A N 1
ATOM 1800 C CA . PHE A 1 226 ? 13.980 -8.360 -3.315 1.00 98.12 226 PHE A CA 1
ATOM 1801 C C . PHE A 1 226 ? 14.373 -9.612 -4.106 1.00 98.12 226 PHE A C 1
ATOM 1803 O O . PHE A 1 226 ? 15.517 -9.740 -4.547 1.00 98.12 226 PHE A O 1
ATOM 1810 N N . ASP A 1 227 ? 13.421 -10.518 -4.312 1.00 97.56 227 ASP A N 1
ATOM 1811 C CA . ASP A 1 227 ? 13.663 -11.795 -4.984 1.00 97.56 227 ASP A CA 1
ATOM 1812 C C . ASP A 1 227 ? 13.892 -11.604 -6.488 1.00 97.56 227 ASP A C 1
ATOM 1814 O O . ASP A 1 227 ? 14.757 -12.250 -7.088 1.00 97.56 227 ASP A O 1
ATOM 1818 N N . PHE A 1 228 ? 13.145 -10.686 -7.107 1.00 95.75 228 PHE A N 1
ATOM 1819 C CA . PHE A 1 228 ? 13.292 -10.357 -8.522 1.00 95.75 228 PHE A CA 1
ATOM 1820 C C . PHE A 1 228 ? 12.752 -8.965 -8.874 1.00 95.75 228 PHE A C 1
ATOM 1822 O O . PHE A 1 228 ? 12.027 -8.329 -8.108 1.00 95.75 228 PHE A O 1
ATOM 1829 N N . THR A 1 229 ? 13.078 -8.516 -10.088 1.00 95.81 229 THR A N 1
ATOM 1830 C CA . THR A 1 229 ? 12.557 -7.284 -10.690 1.00 95.81 229 THR A CA 1
ATOM 1831 C C . THR A 1 229 ? 12.114 -7.570 -12.121 1.00 95.81 229 THR A C 1
ATOM 1833 O O . THR A 1 229 ? 12.873 -8.138 -12.906 1.00 95.81 229 THR A O 1
ATOM 1836 N N . ILE A 1 230 ? 10.911 -7.128 -12.478 1.00 93.06 230 ILE A N 1
ATOM 1837 C CA . ILE A 1 230 ? 10.407 -7.090 -13.853 1.00 93.06 230 ILE A CA 1
ATOM 1838 C C . ILE A 1 230 ? 10.532 -5.654 -14.353 1.00 93.06 230 ILE A C 1
ATOM 1840 O O . ILE A 1 230 ? 10.093 -4.719 -13.684 1.00 93.06 230 ILE A O 1
ATOM 1844 N N . ILE A 1 231 ? 11.133 -5.479 -15.528 1.00 91.88 231 ILE A N 1
ATOM 1845 C CA . ILE A 1 231 ? 11.409 -4.166 -16.117 1.00 91.88 231 ILE A CA 1
ATOM 1846 C C . ILE A 1 231 ? 10.672 -4.050 -17.449 1.00 91.88 231 ILE A C 1
ATOM 1848 O O . ILE A 1 231 ? 10.739 -4.942 -18.297 1.00 91.88 231 ILE A O 1
ATOM 1852 N N . GLY A 1 232 ? 9.948 -2.947 -17.618 1.00 87.88 232 GLY A N 1
ATOM 1853 C CA . GLY A 1 232 ? 9.195 -2.642 -18.821 1.00 87.88 232 GLY A CA 1
ATOM 1854 C C . GLY A 1 232 ? 10.091 -2.074 -19.912 1.00 87.88 232 GLY A C 1
ATOM 1855 O O . GLY A 1 232 ? 11.086 -1.397 -19.652 1.00 87.88 232 GLY A O 1
ATOM 1856 N N . LYS A 1 233 ? 9.716 -2.328 -21.165 1.00 84.88 233 LYS A N 1
ATOM 1857 C CA . LYS A 1 233 ? 10.341 -1.676 -22.314 1.00 84.88 233 LYS A CA 1
ATOM 1858 C C . LYS A 1 233 ? 9.738 -0.286 -22.497 1.00 84.88 233 LYS A C 1
ATOM 1860 O O . LYS A 1 233 ? 8.520 -0.159 -22.515 1.00 84.88 233 LYS A O 1
ATOM 1865 N N . LYS A 1 234 ? 10.585 0.718 -22.706 1.00 82.94 234 LYS A N 1
ATOM 1866 C CA . LYS A 1 234 ? 10.179 2.095 -22.990 1.00 82.94 234 LYS A CA 1
ATOM 1867 C C . LYS A 1 234 ? 9.858 2.289 -24.475 1.00 82.94 234 LYS A C 1
ATOM 1869 O O . LYS A 1 234 ? 10.543 1.746 -25.346 1.00 82.94 234 LYS A O 1
ATOM 1874 N N . TYR A 1 235 ? 8.848 3.107 -24.761 1.00 76.56 235 TYR A N 1
ATOM 1875 C CA . TYR A 1 235 ? 8.431 3.493 -26.116 1.00 76.56 235 TYR A CA 1
ATOM 1876 C C . TYR A 1 235 ? 8.529 5.021 -26.322 1.00 76.56 235 TYR A C 1
ATOM 1878 O O . TYR A 1 235 ? 8.813 5.778 -25.397 1.00 76.56 235 TYR A O 1
ATOM 1886 N N . ASP A 1 236 ? 8.343 5.507 -27.553 1.00 66.75 236 ASP A N 1
ATOM 1887 C CA . ASP A 1 236 ? 8.645 6.911 -27.896 1.00 66.75 236 ASP A CA 1
ATOM 1888 C C . ASP A 1 236 ? 7.618 7.941 -27.366 1.00 66.75 236 ASP A C 1
ATOM 1890 O O . ASP A 1 236 ? 7.964 9.103 -27.164 1.00 66.75 236 ASP A O 1
ATOM 1894 N N . ASN A 1 237 ? 6.362 7.543 -27.108 1.00 65.12 237 ASN A N 1
ATOM 1895 C CA . ASN A 1 237 ? 5.247 8.442 -26.730 1.00 65.12 237 ASN A CA 1
ATOM 1896 C C . ASN A 1 237 ? 4.763 8.240 -25.280 1.00 65.12 237 ASN A C 1
ATOM 1898 O O . ASN A 1 237 ? 3.573 8.305 -24.978 1.00 65.12 237 ASN A O 1
ATOM 1902 N N . ASP A 1 238 ? 5.688 7.916 -24.390 1.00 62.06 238 ASP A N 1
ATOM 1903 C CA . ASP A 1 238 ? 5.412 7.018 -23.278 1.00 62.06 238 ASP A CA 1
ATOM 1904 C C . ASP A 1 238 ? 5.069 7.720 -21.954 1.00 62.06 238 ASP A C 1
ATOM 1906 O O . ASP A 1 238 ? 5.940 8.175 -21.201 1.00 62.06 238 ASP A O 1
ATOM 1910 N N . VAL A 1 239 ? 3.764 7.825 -21.685 1.00 63.19 239 VAL A N 1
ATOM 1911 C CA . VAL A 1 239 ? 3.212 8.555 -20.533 1.00 63.19 239 VAL A CA 1
ATOM 1912 C C . VAL A 1 239 ? 3.034 7.656 -19.299 1.00 63.19 239 VAL A C 1
ATOM 1914 O O . VAL A 1 239 ? 3.270 8.138 -18.197 1.00 63.19 239 VAL A O 1
ATOM 1917 N N . GLN A 1 240 ? 2.684 6.371 -19.451 1.00 67.31 240 GLN A N 1
ATOM 1918 C CA . GLN A 1 240 ? 2.489 5.396 -18.355 1.00 67.31 240 GLN A CA 1
ATOM 1919 C C . GLN A 1 240 ? 2.891 3.992 -18.839 1.00 67.31 240 GLN A C 1
ATOM 1921 O O . GLN A 1 240 ? 2.504 3.648 -19.948 1.00 67.31 240 GLN A O 1
ATOM 1926 N N . ASN A 1 241 ? 3.654 3.231 -18.037 1.00 79.00 241 ASN A N 1
ATOM 1927 C CA . ASN A 1 241 ? 4.381 2.005 -18.449 1.00 79.00 241 ASN A CA 1
ATOM 1928 C C . ASN A 1 241 ? 3.950 0.757 -17.661 1.00 79.00 241 ASN A C 1
ATOM 1930 O O . ASN A 1 241 ? 2.979 0.798 -16.908 1.00 79.00 241 ASN A O 1
ATOM 1934 N N . LEU A 1 242 ? 4.706 -0.341 -17.797 1.00 88.31 242 LEU A N 1
ATOM 1935 C CA . LEU A 1 242 ? 4.670 -1.503 -16.907 1.00 88.31 242 LEU A CA 1
ATOM 1936 C C . LEU A 1 242 ? 4.466 -1.105 -15.434 1.00 88.31 242 LEU A C 1
ATOM 1938 O O . LEU A 1 242 ? 5.215 -0.292 -14.894 1.00 88.31 242 LEU A O 1
ATOM 1942 N N . GLY A 1 243 ? 3.503 -1.754 -14.778 1.00 88.25 243 GLY A N 1
ATOM 1943 C CA . GLY A 1 243 ? 3.258 -1.628 -13.340 1.00 88.25 243 GLY A CA 1
ATOM 1944 C C . GLY A 1 243 ? 1.971 -0.886 -12.982 1.00 88.25 243 GLY A C 1
ATOM 1945 O O . GLY A 1 243 ? 1.646 -0.763 -11.805 1.00 88.25 243 GLY A O 1
ATOM 1946 N N . HIS A 1 244 ? 1.212 -0.394 -13.962 1.00 88.75 244 HIS A N 1
ATOM 1947 C CA . HIS A 1 244 ? -0.136 0.104 -13.699 1.00 88.75 244 HIS A CA 1
ATOM 1948 C C . HIS A 1 244 ? -1.125 -1.042 -13.530 1.00 88.75 244 HIS A C 1
ATOM 1950 O O . HIS A 1 244 ? -1.010 -2.068 -14.192 1.00 88.75 244 HIS A O 1
ATOM 1956 N N . GLY A 1 245 ? -2.158 -0.816 -12.713 1.00 85.75 245 GLY A N 1
ATOM 1957 C CA . GLY A 1 245 ? -3.328 -1.696 -12.669 1.00 85.75 245 GLY A CA 1
ATOM 1958 C C . GLY A 1 245 ? -2.955 -3.147 -12.391 1.00 85.75 245 GLY A C 1
ATOM 1959 O O . GLY A 1 245 ? -3.290 -4.020 -13.187 1.00 85.75 245 GLY A O 1
ATOM 1960 N N . LEU A 1 246 ? -2.214 -3.362 -11.304 1.00 92.00 246 LEU A N 1
ATOM 1961 C CA . LEU A 1 246 ? -1.931 -4.700 -10.806 1.00 92.00 246 LEU A CA 1
ATOM 1962 C C . LEU A 1 246 ? -3.209 -5.308 -10.218 1.00 92.00 246 LEU A C 1
ATOM 1964 O O . LEU A 1 246 ? -3.991 -4.585 -9.588 1.00 92.00 246 LEU A O 1
ATOM 1968 N N . PHE A 1 247 ? -3.425 -6.590 -10.495 1.00 91.44 247 PHE A N 1
ATOM 1969 C CA . PHE A 1 247 ? -4.408 -7.438 -9.825 1.00 91.44 247 PHE A CA 1
ATOM 1970 C C . PHE A 1 247 ? -4.040 -8.910 -10.019 1.00 91.44 247 PHE A C 1
ATOM 1972 O O . PHE A 1 247 ? -3.309 -9.250 -10.953 1.00 91.44 247 PHE A O 1
ATOM 1979 N N . SER A 1 248 ? -4.570 -9.769 -9.158 1.00 92.62 248 SER A N 1
ATOM 1980 C CA . SER A 1 248 ? -4.422 -11.216 -9.242 1.00 92.62 248 SER A CA 1
ATOM 1981 C C . SER A 1 248 ? -5.786 -11.905 -9.162 1.00 92.62 248 SER A C 1
ATOM 1983 O O . SER A 1 248 ? -6.718 -11.398 -8.528 1.00 92.62 248 SER A O 1
ATOM 1985 N N . ILE A 1 249 ? -5.947 -12.986 -9.926 1.00 92.31 249 ILE A N 1
ATOM 1986 C CA . ILE A 1 249 ? -7.134 -13.853 -9.932 1.00 92.31 249 ILE A CA 1
ATOM 1987 C C . ILE A 1 249 ? -6.813 -15.131 -10.707 1.00 92.31 249 ILE A C 1
ATOM 1989 O O . ILE A 1 249 ? -6.152 -15.064 -11.733 1.00 92.31 249 ILE A O 1
ATOM 1993 N N . ASP A 1 250 ? -7.321 -16.271 -10.256 1.00 93.38 250 ASP A N 1
ATOM 1994 C CA . ASP A 1 250 ? -7.271 -17.543 -10.988 1.00 93.38 250 ASP A CA 1
ATOM 1995 C C . ASP A 1 250 ? -8.158 -17.477 -12.258 1.00 93.38 250 ASP A C 1
ATOM 1997 O O . ASP A 1 250 ? -9.392 -17.559 -12.179 1.00 93.38 250 ASP A O 1
ATOM 2001 N N . PHE A 1 251 ? -7.558 -17.235 -13.432 1.00 92.31 251 PHE A N 1
ATOM 2002 C CA . PHE A 1 251 ? -8.279 -17.130 -14.707 1.00 92.31 251 PHE A CA 1
ATOM 2003 C C . PHE A 1 251 ? -8.540 -18.485 -15.356 1.00 92.31 251 PHE A C 1
ATOM 2005 O O . PHE A 1 251 ? -9.535 -18.612 -16.084 1.00 92.31 251 PHE A O 1
ATOM 2012 N N . ASP A 1 252 ? -7.646 -19.457 -15.179 1.00 93.56 252 ASP A N 1
ATOM 2013 C CA . ASP A 1 252 ? -7.734 -20.758 -15.847 1.00 93.56 252 ASP A CA 1
ATOM 2014 C C . ASP A 1 252 ? -8.306 -21.885 -14.968 1.00 93.56 252 ASP A C 1
ATOM 2016 O O . ASP A 1 252 ? -8.666 -22.949 -15.489 1.00 93.56 252 ASP A O 1
ATOM 2020 N N . GLY A 1 253 ? -8.554 -21.599 -13.692 1.00 94.25 253 GLY A N 1
ATOM 2021 C CA . GLY A 1 253 ? -9.202 -22.480 -12.730 1.00 94.25 253 GLY A CA 1
ATOM 2022 C C . GLY A 1 253 ? -8.269 -23.544 -12.161 1.00 94.25 253 GLY A C 1
ATOM 2023 O O . GLY A 1 253 ? -8.763 -24.610 -11.766 1.00 94.25 253 GLY A O 1
ATOM 2024 N N . ASP A 1 254 ? -6.954 -23.320 -12.185 1.00 93.31 254 ASP A N 1
ATOM 2025 C CA . ASP A 1 254 ? -5.963 -24.279 -11.695 1.00 93.31 254 ASP A CA 1
ATOM 2026 C C . ASP A 1 254 ? -5.742 -24.212 -10.170 1.00 93.31 254 ASP A C 1
ATOM 2028 O O . ASP A 1 254 ? -5.146 -25.127 -9.589 1.00 93.31 254 ASP A O 1
ATOM 2032 N N . GLY A 1 255 ? -6.334 -23.209 -9.514 1.00 90.69 255 GLY A N 1
ATOM 2033 C CA . GLY A 1 255 ? -6.261 -22.977 -8.076 1.00 90.69 255 GLY A CA 1
ATOM 2034 C C . GLY A 1 255 ? -5.147 -22.024 -7.645 1.00 90.69 255 GLY A C 1
ATOM 2035 O O . GLY A 1 255 ? -5.073 -21.730 -6.450 1.00 90.69 255 GLY A O 1
ATOM 2036 N N . ASN A 1 256 ? -4.326 -21.533 -8.573 1.00 91.69 256 ASN A N 1
ATOM 2037 C CA . ASN A 1 256 ? -3.297 -20.530 -8.334 1.00 91.69 256 ASN A CA 1
ATOM 2038 C C . ASN A 1 256 ? -3.802 -19.167 -8.806 1.00 91.69 256 ASN A C 1
ATOM 2040 O O . ASN A 1 256 ? -4.491 -19.054 -9.818 1.00 91.69 256 ASN A O 1
ATOM 2044 N N . GLU A 1 257 ? -3.462 -18.095 -8.092 1.00 92.62 257 GLU A N 1
ATOM 2045 C CA . GLU A 1 257 ? -3.776 -16.771 -8.618 1.00 92.62 257 GLU A CA 1
ATOM 2046 C C . GLU A 1 257 ? -2.832 -16.416 -9.772 1.00 92.62 257 GLU A C 1
ATOM 2048 O O . GLU A 1 257 ? -1.605 -16.410 -9.623 1.00 92.62 257 GLU A O 1
ATOM 2053 N N . ASP A 1 258 ? -3.417 -16.066 -10.918 1.00 91.00 258 ASP A N 1
ATOM 2054 C CA . ASP A 1 258 ? -2.677 -15.543 -12.056 1.00 91.00 258 ASP A CA 1
ATOM 2055 C C . ASP A 1 258 ? -2.389 -14.067 -11.864 1.00 91.00 258 ASP A C 1
ATOM 2057 O O . ASP A 1 258 ? -3.199 -13.301 -11.331 1.00 91.00 258 ASP A O 1
ATOM 2061 N N . TRP A 1 259 ? -1.246 -13.634 -12.381 1.00 90.44 259 TRP A N 1
ATOM 2062 C CA . TRP A 1 259 ? -0.823 -12.258 -12.222 1.00 90.44 259 TRP A CA 1
ATOM 2063 C C . TRP A 1 259 ? -1.191 -11.412 -13.429 1.00 90.44 259 TRP A C 1
ATOM 2065 O O . TRP A 1 259 ? -0.840 -11.734 -14.569 1.00 90.44 259 TRP A O 1
ATOM 2075 N N . VAL A 1 260 ? -1.822 -10.268 -13.174 1.00 85.62 260 VAL A N 1
ATOM 2076 C CA . VAL A 1 260 ? -2.099 -9.265 -14.191 1.00 85.62 260 VAL A CA 1
ATOM 2077 C C . VAL A 1 260 ? -1.410 -7.951 -13.886 1.00 85.62 260 VAL A C 1
ATOM 2079 O O . VAL A 1 260 ? -1.450 -7.421 -12.776 1.00 85.62 260 VAL A O 1
ATOM 2082 N N . TRP A 1 261 ? -0.842 -7.366 -14.933 1.00 87.12 261 TRP A N 1
ATOM 2083 C CA . TRP A 1 261 ? -0.475 -5.959 -14.944 1.00 87.12 261 TRP A CA 1
ATOM 2084 C C . TRP A 1 261 ? -0.887 -5.312 -16.257 1.00 87.12 261 TRP A C 1
ATOM 2086 O O . TRP A 1 261 ? -1.110 -5.963 -17.284 1.00 87.12 261 TRP A O 1
ATOM 2096 N N . SER A 1 262 ? -0.938 -3.987 -16.234 1.00 83.06 262 SER A N 1
ATOM 2097 C CA . SER A 1 262 ? -1.186 -3.172 -17.409 1.00 83.06 262 SER A CA 1
ATOM 2098 C C . SER A 1 262 ? -0.048 -2.191 -17.673 1.00 83.06 262 SER A C 1
ATOM 2100 O O . SER A 1 262 ? 0.597 -1.656 -16.771 1.00 83.06 262 SER A O 1
ATOM 2102 N N . ASP A 1 263 ? 0.157 -1.935 -18.953 1.00 83.38 263 ASP A N 1
ATOM 2103 C CA . ASP A 1 263 ? 0.824 -0.768 -19.498 1.00 83.38 263 ASP A CA 1
ATOM 2104 C C . ASP A 1 263 ? -0.270 0.064 -20.175 1.00 83.38 263 ASP A C 1
ATOM 2106 O O . ASP A 1 263 ? -0.738 -0.258 -21.264 1.00 83.38 263 ASP A O 1
ATOM 2110 N N . VAL A 1 264 ? -0.781 1.081 -19.479 1.00 74.06 264 VAL A N 1
ATOM 2111 C CA . VAL A 1 264 ? -2.059 1.725 -19.839 1.00 74.06 264 VAL A CA 1
ATOM 2112 C C . VAL A 1 264 ? -1.960 2.572 -21.114 1.00 74.06 264 VAL A C 1
ATOM 2114 O O . VAL A 1 264 ? -2.979 2.810 -21.761 1.00 74.06 264 VAL A O 1
ATOM 2117 N N . PHE A 1 265 ? -0.758 2.989 -21.527 1.00 75.12 265 PHE A N 1
ATOM 2118 C CA . PHE A 1 265 ? -0.568 3.815 -22.728 1.00 75.12 265 PHE A CA 1
ATOM 2119 C C . PHE A 1 265 ? 0.493 3.285 -23.691 1.00 75.12 265 PHE A C 1
ATOM 2121 O O . PHE A 1 265 ? 0.967 4.039 -24.555 1.00 75.12 265 PHE A O 1
ATOM 2128 N N . LEU A 1 266 ? 0.788 1.982 -23.621 1.00 77.25 266 LEU A N 1
ATOM 2129 C CA . LEU A 1 266 ? 1.634 1.308 -24.592 1.00 77.25 266 LEU A CA 1
ATOM 2130 C C . LEU A 1 266 ? 1.262 1.726 -26.018 1.00 77.25 266 LEU A C 1
ATOM 2132 O O . LEU A 1 266 ? 0.104 1.639 -26.444 1.00 77.25 266 LEU A O 1
ATOM 2136 N N . SER A 1 267 ? 2.271 2.186 -26.752 1.00 77.00 267 SER A N 1
ATOM 2137 C CA . SER A 1 267 ? 2.139 2.681 -28.120 1.00 77.00 267 SER A CA 1
ATOM 2138 C C . SER A 1 267 ? 3.009 1.853 -29.068 1.00 77.00 267 SER A C 1
ATOM 2140 O O . SER A 1 267 ? 4.102 2.295 -29.439 1.00 77.00 267 SER A O 1
ATOM 2142 N N . PRO A 1 268 ? 2.582 0.633 -29.448 1.00 72.69 268 PRO A N 1
ATOM 2143 C CA . PRO A 1 268 ? 3.341 -0.181 -30.385 1.00 72.69 268 PRO A CA 1
ATOM 2144 C C . PRO A 1 268 ? 3.392 0.481 -31.777 1.00 72.69 268 PRO A C 1
ATOM 2146 O O . PRO A 1 268 ? 2.550 1.324 -32.101 1.00 72.69 268 PRO A O 1
ATOM 2149 N N . PRO A 1 269 ? 4.351 0.108 -32.648 1.00 76.19 269 PRO A N 1
ATOM 2150 C CA . PRO A 1 269 ? 4.491 0.719 -33.968 1.00 76.19 269 PRO A CA 1
ATOM 2151 C C . PRO A 1 269 ? 3.171 0.767 -34.752 1.00 76.19 269 PRO A C 1
ATOM 2153 O O . PRO A 1 269 ? 2.530 -0.256 -34.994 1.00 76.19 269 PRO A O 1
ATOM 2156 N N . GLY A 1 270 ? 2.763 1.975 -35.148 1.00 78.88 270 GLY A N 1
ATOM 2157 C CA . GLY A 1 270 ? 1.524 2.216 -35.895 1.00 78.88 270 GLY A CA 1
ATOM 2158 C C . GLY A 1 270 ? 0.244 2.301 -35.054 1.00 78.88 270 GLY A C 1
ATOM 2159 O O . GLY A 1 270 ? -0.833 2.428 -35.636 1.00 78.88 270 GLY A O 1
ATOM 2160 N N . ARG A 1 271 ? 0.323 2.243 -33.716 1.00 75.06 271 ARG A N 1
ATOM 2161 C CA . ARG A 1 271 ? -0.830 2.375 -32.812 1.00 75.06 271 ARG A CA 1
ATOM 2162 C C . ARG A 1 271 ? -0.456 3.213 -31.586 1.00 75.06 271 ARG A C 1
ATOM 2164 O O . ARG A 1 271 ? 0.418 2.839 -30.816 1.00 75.06 271 ARG A O 1
ATOM 2171 N N . THR A 1 272 ? -1.108 4.355 -31.399 1.00 77.44 272 THR A N 1
ATOM 2172 C CA . THR A 1 272 ? -0.807 5.279 -30.294 1.00 77.44 272 THR A CA 1
ATOM 2173 C C . THR A 1 272 ? -1.785 5.081 -29.142 1.00 77.44 272 THR A C 1
ATOM 2175 O O . THR A 1 272 ? -2.992 5.067 -29.372 1.00 77.44 272 THR A O 1
ATOM 2178 N N . GLY A 1 273 ? -1.265 4.968 -27.917 1.00 73.88 273 GLY A N 1
ATOM 2179 C CA . GLY A 1 273 ? -2.042 4.952 -26.676 1.00 73.88 273 GLY A CA 1
ATOM 2180 C C . GLY A 1 273 ? -3.036 3.798 -26.572 1.00 73.88 273 GLY A C 1
ATOM 2181 O O . GLY A 1 273 ? -4.115 3.986 -26.021 1.00 73.88 273 GLY A O 1
ATOM 2182 N N . THR A 1 274 ? -2.721 2.633 -27.143 1.00 78.31 274 THR A N 1
ATOM 2183 C CA . THR A 1 274 ? -3.645 1.487 -27.126 1.00 78.31 274 THR A CA 1
ATOM 2184 C C . THR A 1 274 ? -3.635 0.729 -25.812 1.00 78.31 274 THR A C 1
ATOM 2186 O O . THR A 1 274 ? -4.577 -0.011 -25.542 1.00 78.31 274 THR A O 1
ATOM 2189 N N . GLY A 1 275 ? -2.570 0.896 -25.030 1.00 80.81 275 GLY A N 1
ATOM 2190 C CA . GLY A 1 275 ? -2.337 0.114 -23.833 1.00 80.81 275 GLY A CA 1
ATOM 2191 C C . GLY A 1 275 ? -2.058 -1.362 -24.136 1.00 80.81 275 GLY A C 1
ATOM 2192 O O . GLY A 1 275 ? -2.114 -1.821 -25.282 1.00 80.81 275 GLY A O 1
ATOM 2193 N N . LEU A 1 276 ? -1.715 -2.094 -23.088 1.00 82.50 276 LEU A N 1
ATOM 2194 C CA . LEU A 1 276 ? -1.512 -3.534 -23.057 1.00 82.50 276 LEU A CA 1
ATOM 2195 C C . LEU A 1 276 ? -1.857 -4.027 -21.657 1.00 82.50 276 LEU A C 1
ATOM 2197 O O . LEU A 1 276 ? -1.419 -3.443 -20.673 1.00 82.50 276 LEU A O 1
ATOM 2201 N N . THR A 1 277 ? -2.584 -5.131 -21.576 1.00 85.69 277 THR A N 1
ATOM 2202 C CA . THR A 1 277 ? -2.758 -5.891 -20.338 1.00 85.69 277 THR A CA 1
ATOM 2203 C C . THR A 1 277 ? -2.145 -7.262 -20.562 1.00 85.69 277 THR A C 1
ATOM 2205 O O . THR A 1 277 ? -2.389 -7.888 -21.596 1.00 85.69 277 THR A O 1
ATOM 2208 N N . MET A 1 278 ? -1.316 -7.694 -19.621 1.00 85.81 278 MET A N 1
ATOM 2209 C CA . MET A 1 278 ? -0.618 -8.973 -19.656 1.00 85.81 278 MET A CA 1
ATOM 2210 C C . MET A 1 278 ? -1.127 -9.840 -18.521 1.00 85.81 278 MET A C 1
ATOM 2212 O O . MET A 1 278 ? -1.219 -9.358 -17.399 1.00 85.81 278 MET A O 1
ATOM 2216 N N . ILE A 1 279 ? -1.409 -11.102 -18.826 1.00 89.06 279 ILE A N 1
ATOM 2217 C CA . ILE A 1 279 ? -1.748 -12.133 -17.846 1.00 89.06 279 ILE A CA 1
ATOM 2218 C C . ILE A 1 279 ? -0.601 -13.144 -17.869 1.00 89.06 279 ILE A C 1
ATOM 2220 O O . ILE A 1 279 ? -0.265 -13.656 -18.944 1.00 89.06 279 ILE A O 1
ATOM 2224 N N . ILE A 1 280 ? 0.022 -13.397 -16.719 1.00 88.31 280 ILE A N 1
ATOM 2225 C CA . ILE A 1 280 ? 0.887 -14.562 -16.518 1.00 88.31 280 ILE A CA 1
ATOM 2226 C C . ILE A 1 280 ? 0.045 -15.627 -15.838 1.00 88.31 280 ILE A C 1
ATOM 2228 O O . ILE A 1 280 ? -0.361 -15.427 -14.699 1.00 88.31 280 ILE A O 1
ATOM 2232 N N . PHE A 1 281 ? -0.135 -16.751 -16.530 1.00 89.75 281 PHE A N 1
ATOM 2233 C CA . PHE A 1 281 ? -0.704 -17.948 -15.930 1.00 89.75 281 PHE A CA 1
ATOM 2234 C C . PHE A 1 281 ? 0.299 -18.560 -14.955 1.00 89.75 281 PHE A C 1
ATOM 2236 O O . PHE A 1 281 ? 1.387 -18.994 -15.368 1.00 89.75 281 PHE A O 1
ATOM 2243 N N . ASN A 1 282 ? -0.032 -18.513 -13.673 1.00 88.38 282 ASN A N 1
ATOM 2244 C CA . ASN A 1 282 ? 0.817 -18.992 -12.600 1.00 88.38 282 ASN A CA 1
ATOM 2245 C C . ASN A 1 282 ? 0.584 -20.493 -12.401 1.00 88.38 282 ASN A C 1
ATOM 2247 O O . ASN A 1 282 ? -0.547 -20.922 -12.285 1.00 88.38 282 ASN A O 1
ATOM 2251 N N . ASN A 1 283 ? 1.649 -21.295 -12.366 1.00 84.69 283 ASN A N 1
ATOM 2252 C CA . ASN A 1 283 ? 1.527 -22.755 -12.232 1.00 84.69 283 ASN A CA 1
ATOM 2253 C C . ASN A 1 283 ? 2.005 -23.275 -10.860 1.00 84.69 283 ASN A C 1
ATOM 2255 O O . ASN A 1 283 ? 2.045 -24.495 -10.670 1.00 84.69 283 ASN A O 1
ATOM 2259 N N . GLY A 1 284 ? 2.413 -22.375 -9.953 1.00 71.06 284 GLY A N 1
ATOM 2260 C CA . GLY A 1 284 ? 3.124 -22.693 -8.708 1.00 71.06 284 GLY A CA 1
ATOM 2261 C C . GLY A 1 284 ? 4.626 -22.846 -8.895 1.00 71.06 284 GLY A C 1
ATOM 2262 O O . GLY A 1 284 ? 5.070 -23.951 -9.286 1.00 71.06 284 GLY A O 1
#

Solvent-accessible surface area (backbone atoms only — not comparable to full-atom values): 15497 Å² total; per-residue (Å²): 136,86,82,57,44,43,34,47,43,104,88,51,82,40,76,53,72,82,92,66,99,72,80,97,68,83,75,79,75,83,54,70,63,27,32,38,36,39,87,43,51,85,84,50,79,55,52,41,35,26,35,48,55,81,85,40,62,26,40,53,29,23,45,52,44,63,35,34,21,27,34,49,36,90,75,65,58,64,51,38,76,40,44,30,91,75,64,43,56,33,32,42,33,44,63,92,43,61,38,40,37,34,60,70,38,30,43,53,62,84,76,78,77,22,18,18,41,38,30,33,35,35,20,25,95,66,86,69,77,38,22,55,28,29,42,34,30,34,70,38,46,80,75,73,61,60,64,45,61,20,44,78,83,59,41,50,92,72,53,57,28,39,37,38,58,72,96,46,57,83,30,40,49,49,73,34,62,38,76,48,44,67,70,67,80,84,38,44,21,42,35,38,8,18,32,77,45,71,79,49,101,58,25,21,6,26,34,38,37,35,48,28,69,52,58,76,73,38,49,71,40,44,56,91,64,45,77,46,74,50,74,22,74,48,60,93,81,67,83,42,27,31,32,35,74,52,47,71,48,54,82,86,71,84,83,39,51,15,45,32,35,18,18,68,26,37,50,56,93,97,44,79,58,70,31,48,77,49,75,47,86,47,85,93

Foldseek 3Di:
DDWFWWWQDPPGTDTDDDDDPDDDDDDPPHDQQIEIETPFDDDDPQAWFALQLPPFIKDFRHFKFQKTFIAHRVRDDGNYYYYRVPSGQEMEGEPPFPKIKGWAGFAQQPPPNHTKTWMWIWGDPPPQQFTQIKIFIAHGHNDHDNYFYAYHSRDGPRTQAIEGEPDDRNRQWQVHKEWDQQPPPPGIKIKGKRFQDDPDPFWGIKIFTAHSVLVVVDRYHYNVRTPDMDIWTDDDQADTTWPAPWDWDQPPPLPHTKTKTKRQFDAPPPRGGPIDMDIGNGPD

Nearest PDB structures (foldseek):
  3owu-assembly1_C  TM=3.198E-01  e=5.289E+00  Pseudomonas putida

pLDDT: mean 86.17, std 17.39, range [25.88, 98.75]

Mean predicted aligned error: 7.54 Å

Sequence (284 aa):
MILLGLVISGFGYVCLDRVDEAEGYTSVKETEYDVRIYQADPPLKKLMGDIDGDGLIDMVMKYRGNGIYIKFGRSIEYGRTYNATEDYDFAIIGNGTQIYLRLKYIIDLNNDFYDDLIVNTLYSPDGGTTWDSRLRILYGRDNYPKIIYLEENGNSSYWNVTISGPYDPSGGFADYVEVFDYDNDGLYDIFPSNPGLIVSPDEKGVIYGISGRVLKSKNEVTYGDFDFTIIGKKYDNDVQNLGHGLFSIDFDGDGNEDWVWSDVFLSPPGRTGTGLTMIIFNNG

Radius of gyration: 20.16 Å; Cα contacts (8 Å, |Δi|>4): 709; chains: 1; bounding box: 54×46×57 Å